Protein AF-A0A672T058-F1 (afdb_monomer)

InterPro domains:
  IPR059495 CRLF3, C-terminal domain [PF27985] (127-289)
  IPR060586 CRLF3, N-terminal coiled-coil domain [PF27984] (20-112)

Organism: Sinocyclocheilus grahami (NCBI:txid75366)

Solvent-accessible surface area (backbone atoms only — not comparable to full-atom values): 15666 Å² total; per-residue (Å²): 110,70,70,58,54,53,56,51,50,52,55,50,52,54,52,50,52,53,48,52,54,51,51,53,53,49,53,53,50,52,50,50,52,51,52,52,51,52,50,51,51,51,51,54,52,52,51,52,54,50,50,54,51,51,52,51,51,51,54,48,52,50,50,67,60,47,52,62,52,54,52,50,49,52,52,49,53,51,52,49,53,52,50,51,54,49,51,54,51,52,52,51,57,65,72,65,46,87,87,72,42,66,68,54,52,50,50,49,62,71,67,50,84,63,81,53,34,50,45,80,91,47,73,41,54,47,64,45,97,80,25,29,34,43,29,35,41,81,90,44,95,58,77,30,36,50,49,38,34,66,55,57,67,48,40,72,75,43,74,42,35,37,38,26,77,33,61,40,66,79,46,92,63,20,20,40,38,39,22,71,67,90,68,86,94,31,60,36,47,69,27,71,64,17,36,23,36,25,42,71,14,46,28,24,54,50,41,41,77,50,91,71,62,47,68,58,63,44,65,72,37,44,41,36,40,37,34,41,81,73,48,84,72,76,76,69,96,58,99,57,99,80,75,74,66,66,28,34,34,39,38,36,42,36,34,84,96,42,70,49,75,49,78,47,78,32,90,58,86,70,80,42,22,28,39,37,36,13,56,69,40,40,48,30,25,43,32,50,85

Foldseek 3Di:
DVVVVVVVVVVVVVVVVVVVVVVVVVVVVVVVVVVVVVVVVVVVVVVVVVVVVVVVVVVVVVCVVVVVVVVVVVVVVVVVVLVVVLVVLVVVLVVPDDPVHPVSVVVSLVSPPDQWAWAPPQPQWDADPSRQKIFGDDPDLDLRAKTKTNDQNAFAQDKKKKAWQWDDDFDPQWWWWWFADDDNPGSHQLAARIWTAGQCQWTHARNHTDPDGDHHHHHGKMKIKHKDFDDDDPPPPDPDPPPQDWGKIWIWIDIDPDIDIDIHTDSDDGRGIMTITGDRDGTIMMGID

Structure (mmCIF, N/CA/C/O backbone):
data_AF-A0A672T058-F1
#
_entry.id   AF-A0A672T058-F1
#
loop_
_atom_site.group_PDB
_atom_site.id
_atom_site.type_symbol
_atom_site.label_atom_id
_atom_site.label_alt_id
_atom_site.label_comp_id
_atom_site.label_asym_id
_atom_site.label_entity_id
_atom_site.label_seq_id
_atom_site.pdbx_PDB_ins_code
_atom_site.Cartn_x
_atom_site.Cartn_y
_atom_site.Cartn_z
_atom_site.occupancy
_atom_site.B_iso_or_equiv
_atom_site.auth_seq_id
_atom_site.auth_comp_id
_atom_site.auth_asym_id
_atom_site.auth_atom_id
_atom_site.pdbx_PDB_model_num
ATOM 1 N N . ILE A 1 1 ? 47.674 8.189 -100.745 1.00 70.00 1 ILE A N 1
ATOM 2 C CA . ILE A 1 1 ? 46.239 7.995 -100.406 1.00 70.00 1 ILE A CA 1
ATOM 3 C C . ILE A 1 1 ? 46.065 6.950 -99.297 1.00 70.00 1 ILE A C 1
ATOM 5 O O . ILE A 1 1 ? 45.571 7.308 -98.239 1.00 70.00 1 ILE A O 1
ATOM 9 N N . ILE A 1 2 ? 46.551 5.711 -99.455 1.00 76.19 2 ILE A N 1
ATOM 10 C CA . ILE A 1 2 ? 46.376 4.627 -98.459 1.00 76.19 2 ILE A CA 1
ATOM 11 C C . ILE A 1 2 ? 46.951 4.969 -97.068 1.00 76.19 2 ILE A C 1
ATOM 13 O O . ILE A 1 2 ? 46.230 4.900 -96.078 1.00 76.19 2 ILE A O 1
ATOM 17 N N . PHE A 1 3 ? 48.205 5.425 -96.983 1.00 76.19 3 PHE A N 1
ATOM 18 C CA . PHE A 1 3 ? 48.823 5.810 -95.702 1.00 76.19 3 PHE A CA 1
ATOM 19 C C . PHE A 1 3 ? 48.104 6.965 -94.988 1.00 76.19 3 PHE A C 1
ATOM 21 O O . PHE A 1 3 ? 48.033 6.989 -93.763 1.00 76.19 3 PHE A O 1
ATOM 28 N N . HIS A 1 4 ? 47.529 7.900 -95.748 1.00 81.44 4 HIS A N 1
ATOM 29 C CA . HIS A 1 4 ? 46.749 9.001 -95.186 1.00 81.44 4 HIS A CA 1
ATOM 30 C C . HIS A 1 4 ? 45.450 8.487 -94.550 1.00 81.44 4 HIS A C 1
ATOM 32 O O . HIS A 1 4 ? 45.131 8.854 -93.424 1.00 81.44 4 HIS A O 1
ATOM 38 N N . ASN A 1 5 ? 44.753 7.567 -95.222 1.00 80.19 5 ASN A N 1
ATOM 39 C CA . ASN A 1 5 ? 43.523 6.965 -94.704 1.00 80.19 5 ASN A CA 1
ATOM 40 C C . ASN A 1 5 ? 43.770 6.123 -93.441 1.00 80.19 5 ASN A C 1
ATOM 42 O O . ASN A 1 5 ? 42.988 6.198 -92.496 1.00 80.19 5 ASN A O 1
ATOM 46 N N . ILE A 1 6 ? 44.884 5.383 -93.381 1.00 82.69 6 ILE A N 1
ATOM 47 C CA . ILE A 1 6 ? 45.278 4.619 -92.184 1.00 82.69 6 ILE A CA 1
ATOM 48 C C . ILE A 1 6 ? 45.573 5.560 -91.005 1.00 82.69 6 ILE A C 1
ATOM 50 O O . ILE A 1 6 ? 45.098 5.328 -89.895 1.00 82.69 6 ILE A O 1
ATOM 54 N N . ALA A 1 7 ? 46.294 6.662 -91.235 1.00 82.25 7 ALA A N 1
ATOM 55 C CA . ALA A 1 7 ? 46.592 7.639 -90.187 1.00 82.25 7 ALA A CA 1
ATOM 56 C C . ALA A 1 7 ? 45.331 8.340 -89.642 1.00 82.25 7 ALA A C 1
ATOM 58 O O . ALA A 1 7 ? 45.262 8.654 -88.452 1.00 82.25 7 ALA A O 1
ATOM 59 N N . VAL A 1 8 ? 44.324 8.576 -90.490 1.00 84.56 8 VAL A N 1
ATOM 60 C CA . VAL A 1 8 ? 43.025 9.127 -90.069 1.00 84.56 8 VAL A CA 1
ATOM 61 C C . VAL A 1 8 ? 42.254 8.122 -89.210 1.00 84.56 8 VAL A C 1
ATOM 63 O O . VAL A 1 8 ? 41.752 8.497 -88.152 1.00 84.56 8 VAL A O 1
ATOM 66 N N . LEU A 1 9 ? 42.219 6.845 -89.605 1.00 83.31 9 LEU A N 1
ATOM 67 C CA . LEU A 1 9 ? 41.557 5.778 -88.845 1.00 83.31 9 LEU A CA 1
ATOM 68 C C . LEU A 1 9 ? 42.149 5.595 -87.442 1.00 83.31 9 LEU A C 1
ATOM 70 O O . LEU A 1 9 ? 41.389 5.518 -86.480 1.00 83.31 9 LEU A O 1
ATOM 74 N N . ILE A 1 10 ? 43.479 5.602 -87.307 1.00 84.19 10 ILE A N 1
ATOM 75 C CA . ILE A 1 10 ? 44.152 5.498 -86.000 1.00 84.19 10 ILE A CA 1
ATOM 76 C C . ILE A 1 10 ? 43.766 6.680 -85.099 1.00 84.19 10 ILE A C 1
ATOM 78 O O . ILE A 1 10 ? 43.331 6.481 -83.968 1.00 84.19 10 ILE A O 1
ATOM 82 N N . LYS A 1 11 ? 43.804 7.915 -85.621 1.00 83.44 11 LYS A N 1
ATOM 83 C CA . LYS A 1 11 ? 43.386 9.107 -84.860 1.00 83.44 11 LYS A CA 1
ATOM 84 C C . LYS A 1 11 ? 41.911 9.069 -84.450 1.00 83.44 11 LYS A C 1
ATOM 86 O O . LYS A 1 11 ? 41.561 9.582 -83.386 1.00 83.44 11 LYS A O 1
ATOM 91 N N . CYS A 1 12 ? 41.039 8.508 -85.286 1.00 81.94 12 CYS A N 1
ATOM 92 C CA . CYS A 1 12 ? 39.629 8.313 -84.954 1.00 81.94 12 CYS A CA 1
ATOM 93 C C . CYS A 1 12 ? 39.452 7.266 -83.848 1.00 81.94 12 CYS A C 1
ATOM 95 O O . CYS A 1 12 ? 38.715 7.520 -82.898 1.00 81.94 12 CYS A O 1
ATOM 97 N N . PHE A 1 13 ? 40.157 6.137 -83.933 1.00 83.06 13 PHE A N 1
ATOM 98 C CA . PHE A 1 13 ? 40.118 5.082 -82.922 1.00 83.06 13 PHE A CA 1
ATOM 99 C C . PHE A 1 13 ? 40.615 5.578 -81.555 1.00 83.06 13 PHE A C 1
ATOM 101 O O . PHE A 1 13 ? 39.932 5.392 -80.548 1.00 83.06 13 PHE A O 1
ATOM 108 N N . ASP A 1 14 ? 41.727 6.316 -81.524 1.00 83.25 14 ASP A N 1
ATOM 109 C CA . ASP A 1 14 ? 42.269 6.902 -80.292 1.00 83.25 14 ASP A CA 1
ATOM 110 C C . ASP A 1 14 ? 41.307 7.916 -79.661 1.00 83.25 14 ASP A C 1
ATOM 112 O O . ASP A 1 14 ? 41.107 7.921 -78.444 1.00 83.25 14 ASP A O 1
ATOM 116 N N . LYS A 1 15 ? 40.651 8.752 -80.478 1.00 84.88 15 LYS A N 1
ATOM 117 C CA . LYS A 1 15 ? 39.625 9.688 -79.993 1.00 84.88 15 LYS A CA 1
ATOM 118 C C . LYS A 1 15 ? 38.421 8.965 -79.395 1.00 84.88 15 LYS A C 1
ATOM 120 O O . LYS A 1 15 ? 37.924 9.400 -78.358 1.00 84.88 15 LYS A O 1
ATOM 125 N N . ILE A 1 16 ? 37.960 7.885 -80.025 1.00 84.12 16 ILE A N 1
ATOM 126 C CA . ILE A 1 16 ? 36.819 7.096 -79.544 1.00 84.12 16 ILE A CA 1
ATOM 127 C C . ILE A 1 16 ? 37.165 6.416 -78.213 1.00 84.12 16 ILE A C 1
ATOM 129 O O . ILE A 1 16 ? 36.404 6.542 -77.254 1.00 84.12 16 ILE A O 1
ATOM 133 N N . ASN A 1 17 ? 38.336 5.784 -78.106 1.00 83.31 17 ASN A N 1
ATOM 134 C CA . ASN A 1 17 ? 38.775 5.146 -76.861 1.00 83.31 17 ASN A CA 1
ATOM 135 C C . ASN A 1 17 ? 38.974 6.159 -75.729 1.00 83.31 17 ASN A C 1
ATOM 137 O O . ASN A 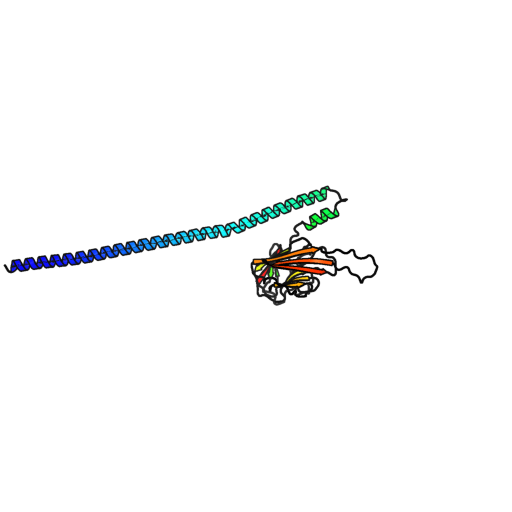1 17 ? 38.529 5.928 -74.605 1.00 83.31 17 ASN A O 1
ATOM 141 N N . ALA A 1 18 ? 39.583 7.312 -76.017 1.00 84.44 18 ALA A N 1
ATOM 142 C CA . ALA A 1 18 ? 39.744 8.373 -75.028 1.00 84.44 18 ALA A CA 1
ATOM 143 C C . ALA A 1 18 ? 38.390 8.923 -74.547 1.00 84.44 18 ALA A C 1
ATOM 145 O O . ALA A 1 18 ? 38.232 9.197 -73.357 1.00 84.44 18 ALA A O 1
ATOM 146 N N . ALA A 1 19 ? 37.409 9.068 -75.444 1.00 84.38 19 ALA A N 1
ATOM 147 C CA . ALA A 1 19 ? 36.057 9.488 -75.085 1.00 84.38 19 ALA A CA 1
ATOM 148 C C . ALA A 1 19 ? 35.345 8.441 -74.212 1.00 84.38 19 ALA A C 1
ATOM 150 O O . ALA A 1 19 ? 34.753 8.806 -73.197 1.00 84.38 19 ALA A O 1
ATOM 151 N N . LEU A 1 20 ? 35.468 7.152 -74.547 1.00 85.50 20 LEU A N 1
ATOM 152 C CA . LEU A 1 20 ? 34.879 6.051 -73.780 1.00 85.50 20 LEU A CA 1
ATOM 153 C C . LEU A 1 20 ? 35.445 5.978 -72.355 1.00 85.50 20 LEU A C 1
ATOM 155 O O . LEU A 1 20 ? 34.688 5.936 -71.384 1.00 85.50 20 LEU A O 1
ATOM 159 N N . VAL A 1 21 ? 36.774 6.028 -72.215 1.00 88.44 21 VAL A N 1
ATOM 160 C CA . VAL A 1 21 ? 37.446 5.993 -70.905 1.00 88.44 21 VAL A CA 1
ATOM 161 C C . VAL A 1 21 ? 37.078 7.217 -70.065 1.00 88.44 21 VAL A C 1
ATOM 163 O O . VAL A 1 21 ? 36.795 7.088 -68.875 1.00 88.44 21 VAL A O 1
ATOM 166 N N . ARG A 1 22 ? 37.027 8.413 -70.670 1.00 90.31 22 ARG A N 1
ATOM 167 C CA . ARG A 1 22 ? 36.607 9.638 -69.968 1.00 90.31 22 ARG A CA 1
ATOM 168 C C . ARG A 1 22 ? 35.148 9.572 -69.517 1.00 90.31 22 ARG A C 1
ATOM 170 O O . ARG A 1 22 ? 34.866 9.987 -68.395 1.00 90.31 22 ARG A O 1
ATOM 177 N N . GLY A 1 23 ? 34.258 9.032 -70.351 1.00 89.31 23 GLY A N 1
ATOM 178 C CA . GLY A 1 23 ? 32.846 8.831 -70.018 1.00 89.31 23 GLY A CA 1
ATOM 179 C C . GLY A 1 23 ? 32.669 7.895 -68.823 1.00 89.31 23 GLY A C 1
ATOM 180 O O . GLY A 1 23 ? 32.047 8.277 -67.834 1.00 89.31 23 GLY A O 1
ATOM 181 N N . SER A 1 24 ? 33.311 6.722 -68.862 1.00 91.12 24 SER A N 1
ATOM 182 C CA . SER A 1 24 ? 33.283 5.758 -67.753 1.00 91.12 24 SER A CA 1
ATOM 183 C C . SER A 1 24 ? 33.867 6.345 -66.460 1.00 91.12 24 SE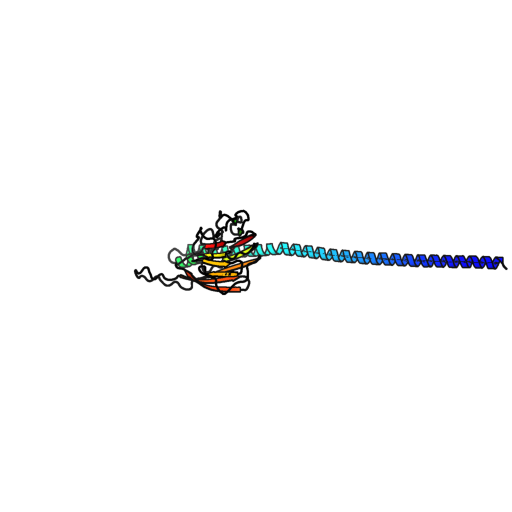R A C 1
ATOM 185 O O . SER A 1 24 ? 33.254 6.239 -65.400 1.00 91.12 24 SER A O 1
ATOM 187 N N . ALA A 1 25 ? 35.000 7.051 -66.533 1.00 91.25 25 ALA A N 1
ATOM 188 C CA . ALA A 1 25 ? 35.605 7.684 -65.361 1.00 91.25 25 ALA A CA 1
ATOM 189 C C . ALA A 1 25 ? 34.737 8.805 -64.757 1.00 91.25 25 ALA A C 1
ATOM 191 O O . ALA A 1 25 ? 34.738 8.985 -63.537 1.00 91.25 25 ALA A O 1
ATOM 192 N N . SER A 1 26 ? 34.008 9.564 -65.587 1.00 94.50 26 SER A N 1
ATOM 193 C CA . SER A 1 26 ? 33.045 10.569 -65.110 1.00 94.50 26 SER A CA 1
ATOM 194 C C . SER A 1 26 ? 31.903 9.909 -64.350 1.00 94.50 26 SER A C 1
ATOM 196 O O . SER A 1 26 ? 31.623 10.291 -63.217 1.00 94.50 26 SER A O 1
ATOM 198 N N . GLN A 1 27 ? 31.327 8.854 -64.929 1.00 93.19 27 GLN A N 1
ATOM 199 C CA . GLN A 1 27 ? 30.224 8.116 -64.324 1.00 93.19 27 GLN A CA 1
ATOM 200 C C . GLN A 1 27 ? 30.620 7.501 -62.974 1.00 93.19 27 GLN A C 1
ATOM 202 O O . GLN A 1 27 ? 29.877 7.615 -62.000 1.00 93.19 27 GLN A O 1
ATOM 207 N N . THR A 1 28 ? 31.821 6.921 -62.877 1.00 93.06 28 THR A N 1
ATOM 208 C CA . THR A 1 28 ? 32.344 6.385 -61.612 1.00 93.06 28 THR A CA 1
ATOM 209 C C . THR A 1 28 ? 32.569 7.482 -60.567 1.00 93.06 28 THR A C 1
ATOM 211 O O . THR A 1 28 ? 32.243 7.278 -59.399 1.00 93.06 28 THR A O 1
ATOM 214 N N . ARG A 1 29 ? 33.083 8.662 -60.953 1.00 96.50 29 ARG A N 1
ATOM 215 C CA . ARG A 1 29 ? 33.242 9.798 -60.023 1.00 96.50 29 ARG A CA 1
ATOM 216 C C . ARG A 1 29 ? 31.905 10.294 -59.488 1.00 96.50 29 ARG A C 1
ATOM 218 O O . ARG A 1 29 ? 31.789 10.502 -58.285 1.00 96.50 29 ARG A O 1
ATOM 225 N N . GLU A 1 30 ? 30.914 10.452 -60.358 1.00 96.25 30 GLU A N 1
ATOM 226 C CA . GLU A 1 30 ? 29.570 10.876 -59.959 1.00 96.25 30 GLU A CA 1
ATOM 227 C C . GLU A 1 30 ? 28.911 9.857 -59.024 1.00 96.25 30 GLU A C 1
ATOM 229 O O . GLU A 1 30 ? 28.310 10.241 -58.022 1.00 96.25 30 GLU A O 1
ATOM 234 N N . ALA A 1 31 ? 29.056 8.559 -59.309 1.00 94.44 31 ALA A N 1
ATOM 235 C CA . ALA A 1 31 ? 28.539 7.500 -58.446 1.00 94.44 31 ALA A CA 1
ATOM 236 C C . ALA A 1 31 ? 29.198 7.518 -57.057 1.00 94.44 31 ALA A C 1
ATOM 238 O O . ALA A 1 31 ? 28.496 7.470 -56.048 1.00 94.44 31 ALA A O 1
ATOM 239 N N . LEU A 1 32 ? 30.528 7.656 -56.990 1.00 96.50 32 LEU A N 1
ATOM 240 C CA . LEU A 1 32 ? 31.252 7.764 -55.721 1.00 96.50 32 LEU A CA 1
ATOM 241 C C . LEU A 1 32 ? 30.823 9.001 -54.927 1.00 96.50 32 LEU A C 1
ATOM 243 O O . LEU A 1 32 ? 30.513 8.885 -53.745 1.00 96.50 32 LEU A O 1
ATOM 247 N N . GLN A 1 33 ? 30.759 10.172 -55.566 1.00 97.12 33 GLN A N 1
ATOM 248 C CA . GLN A 1 33 ? 30.321 11.402 -54.901 1.00 97.12 33 GLN A CA 1
ATOM 249 C C . GLN A 1 33 ? 28.904 11.267 -54.345 1.00 97.12 33 GLN A C 1
ATOM 251 O O . GLN A 1 33 ? 28.669 11.625 -53.194 1.00 97.12 33 GLN A O 1
ATOM 256 N N . ARG A 1 34 ? 27.978 10.692 -55.123 1.00 96.94 34 ARG A N 1
ATOM 257 C CA . ARG A 1 34 ? 26.605 10.449 -54.673 1.00 96.94 34 ARG A CA 1
ATOM 258 C C . ARG A 1 34 ? 26.565 9.525 -53.456 1.00 96.94 34 ARG A C 1
ATOM 260 O O . ARG A 1 34 ? 25.947 9.882 -52.460 1.00 96.94 34 ARG A O 1
ATOM 267 N N . HIS A 1 35 ? 27.271 8.396 -53.494 1.00 97.56 35 HIS A N 1
ATOM 268 C CA . HIS A 1 35 ? 27.278 7.445 -52.380 1.00 97.56 35 HIS A CA 1
ATOM 269 C C . HIS A 1 35 ? 27.878 8.023 -51.098 1.00 97.56 35 HIS A C 1
ATOM 271 O O . HIS A 1 35 ? 27.327 7.820 -50.018 1.00 97.56 35 HIS A O 1
ATOM 277 N N . PHE A 1 36 ? 28.978 8.773 -51.193 1.00 97.44 36 PHE A N 1
ATOM 278 C CA . PHE A 1 36 ? 29.553 9.425 -50.016 1.00 97.44 36 PHE A CA 1
ATOM 279 C C . PHE A 1 36 ? 28.643 10.533 -49.470 1.00 97.44 36 PHE A C 1
ATOM 281 O O . PHE A 1 36 ? 28.537 10.671 -48.254 1.00 97.44 36 PHE A O 1
ATOM 288 N N . GLN A 1 37 ? 27.933 11.264 -50.335 1.00 97.50 37 GLN A N 1
ATOM 289 C CA . GLN A 1 37 ? 26.955 12.268 -49.911 1.00 97.50 37 GLN A CA 1
ATOM 290 C C . GLN A 1 37 ? 25.749 11.634 -49.198 1.00 97.50 37 GLN A C 1
ATOM 292 O O . GLN A 1 37 ? 25.293 12.138 -48.169 1.00 97.50 37 GLN A O 1
ATOM 297 N N . GLU A 1 38 ? 25.244 10.514 -49.718 1.00 97.06 38 GLU A N 1
ATOM 298 C CA . GLU A 1 38 ? 24.171 9.728 -49.099 1.00 97.06 38 GLU A CA 1
ATOM 299 C C . GLU A 1 38 ? 24.609 9.188 -47.734 1.00 97.06 38 GLU A C 1
ATOM 301 O O . GLU A 1 38 ? 23.889 9.347 -46.747 1.00 97.06 38 GLU A O 1
ATOM 306 N N . LEU A 1 39 ? 25.819 8.624 -47.653 1.00 97.00 39 LEU A N 1
ATOM 307 C CA . LEU A 1 39 ? 26.386 8.117 -46.406 1.00 97.00 39 LEU A CA 1
ATOM 308 C C . LEU A 1 39 ? 26.559 9.234 -45.372 1.00 97.00 39 LEU A C 1
ATOM 310 O O . LEU A 1 39 ? 26.159 9.065 -44.222 1.00 97.00 39 LEU A O 1
ATOM 314 N N . GLN A 1 40 ? 27.109 10.381 -45.776 1.00 97.75 40 GLN A N 1
ATOM 315 C CA . GLN A 1 40 ? 27.267 11.541 -44.900 1.00 97.75 40 GLN A CA 1
ATOM 316 C C . GLN A 1 40 ? 25.912 11.996 -44.350 1.00 97.75 40 GLN A C 1
ATOM 318 O O . GLN A 1 40 ? 25.770 12.194 -43.146 1.00 97.75 40 GLN A O 1
ATOM 323 N N . THR A 1 41 ? 24.900 12.087 -45.213 1.00 97.25 41 THR A N 1
ATOM 324 C CA . THR A 1 41 ? 23.542 12.481 -44.818 1.00 97.25 41 THR A CA 1
ATOM 325 C C . THR A 1 41 ? 22.931 11.475 -43.839 1.00 97.25 41 THR A C 1
ATOM 327 O O . THR A 1 41 ? 22.354 11.867 -42.823 1.00 97.25 41 THR A O 1
ATOM 330 N N . ALA A 1 42 ? 23.088 10.175 -44.103 1.00 97.25 42 ALA A N 1
ATOM 331 C CA . ALA A 1 42 ? 22.573 9.116 -43.243 1.00 97.25 42 ALA A CA 1
ATOM 332 C C . ALA A 1 42 ? 23.240 9.117 -41.859 1.00 97.25 42 ALA A C 1
ATOM 334 O O . ALA A 1 42 ? 22.544 9.052 -40.847 1.00 97.25 42 ALA A O 1
ATOM 335 N N . VAL A 1 43 ? 24.570 9.237 -41.806 1.00 97.62 43 VAL A N 1
ATOM 336 C CA . VAL A 1 43 ? 25.326 9.281 -40.546 1.00 97.62 43 VAL A CA 1
ATOM 337 C C . VAL A 1 43 ? 24.968 10.526 -39.740 1.00 97.62 43 VAL A C 1
ATOM 339 O O . VAL A 1 43 ? 24.690 10.408 -38.549 1.00 97.62 43 VAL A O 1
ATOM 342 N N . SER A 1 44 ? 24.904 11.703 -40.372 1.00 97.31 44 SER A N 1
ATOM 343 C CA . SER A 1 44 ? 24.488 12.932 -39.688 1.00 97.31 44 SER A CA 1
ATOM 344 C C . SER A 1 44 ? 23.090 12.802 -39.088 1.00 97.31 44 SER A C 1
ATOM 346 O O . SER A 1 44 ? 22.908 13.132 -37.919 1.00 97.31 44 SER A O 1
ATOM 348 N N . ARG A 1 45 ? 22.126 12.247 -39.836 1.00 97.44 45 ARG A N 1
ATOM 349 C CA . ARG A 1 45 ? 20.767 12.018 -39.327 1.00 97.44 45 ARG A CA 1
ATOM 350 C C . ARG A 1 45 ? 20.760 11.088 -38.110 1.00 97.44 45 ARG A C 1
ATOM 352 O O . ARG A 1 45 ? 20.165 11.434 -37.095 1.00 97.44 45 ARG A O 1
ATOM 359 N N . LEU A 1 46 ? 21.443 9.944 -38.192 1.00 98.00 46 LEU A N 1
ATOM 360 C CA . LEU A 1 46 ? 21.493 8.967 -37.097 1.00 98.00 46 LEU A CA 1
ATOM 361 C C . LEU A 1 46 ? 22.163 9.534 -35.837 1.00 98.00 46 LEU A C 1
ATOM 363 O O . LEU A 1 46 ? 21.712 9.263 -34.726 1.00 98.00 46 LEU A O 1
ATOM 367 N N . LEU A 1 47 ? 23.215 10.343 -35.995 1.00 97.94 47 LEU A N 1
ATOM 368 C CA . LEU A 1 47 ? 23.865 11.020 -34.871 1.00 97.94 47 LEU A CA 1
ATOM 369 C C . LEU A 1 47 ? 22.932 12.038 -34.207 1.00 97.94 47 LEU A C 1
ATOM 371 O O . LEU A 1 47 ? 22.862 12.079 -32.980 1.00 97.94 47 LEU A O 1
ATOM 375 N N . THR A 1 48 ? 22.185 12.819 -34.992 1.00 97.69 48 THR A N 1
ATOM 376 C CA . THR A 1 48 ? 21.189 13.760 -34.458 1.00 97.69 48 THR A CA 1
ATOM 377 C C . THR A 1 48 ? 20.057 13.036 -33.728 1.00 97.69 48 THR A C 1
ATOM 379 O O . THR A 1 48 ? 19.696 13.428 -32.622 1.00 97.69 48 THR A O 1
ATOM 382 N N . GLU A 1 49 ? 19.528 11.949 -34.294 1.00 97.94 49 GLU A N 1
ATOM 383 C CA . GLU A 1 49 ? 18.490 11.132 -33.648 1.00 97.94 49 GLU A CA 1
ATOM 384 C C . GLU A 1 49 ? 18.979 10.538 -32.322 1.00 97.94 49 GLU A C 1
ATOM 386 O O . GLU A 1 49 ? 18.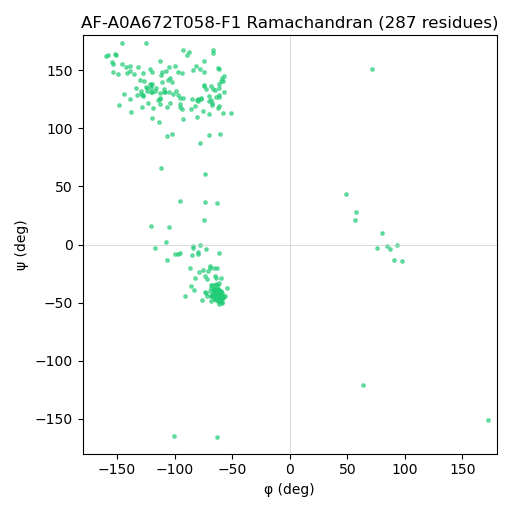274 10.599 -31.308 1.00 97.94 49 GLU A O 1
ATOM 391 N N . ARG A 1 50 ? 20.215 10.019 -32.293 1.00 97.69 50 ARG A N 1
ATOM 392 C CA . ARG A 1 50 ? 20.802 9.473 -31.066 1.00 97.69 50 ARG A CA 1
ATOM 393 C C . ARG A 1 50 ? 21.037 10.552 -30.013 1.00 97.69 50 ARG A C 1
ATOM 395 O O . ARG A 1 50 ? 20.756 10.299 -28.846 1.00 97.69 50 ARG A O 1
ATOM 402 N N . LEU A 1 51 ? 21.517 11.731 -30.411 1.00 97.81 51 LEU A N 1
ATOM 403 C CA . LEU A 1 51 ? 21.702 12.865 -29.505 1.00 97.81 51 LEU A CA 1
ATOM 404 C C . LEU A 1 51 ? 20.377 13.266 -28.851 1.00 97.81 51 LEU A C 1
ATOM 406 O O . LEU A 1 51 ? 20.313 13.360 -27.631 1.00 97.81 51 LEU A O 1
ATOM 410 N N . ASN A 1 52 ? 19.317 13.431 -29.643 1.00 97.69 52 ASN A N 1
ATOM 411 C CA . ASN A 1 52 ? 18.000 13.801 -29.122 1.00 97.69 52 ASN A CA 1
ATOM 412 C C . ASN A 1 52 ? 17.448 12.745 -28.155 1.00 97.69 52 ASN A C 1
ATOM 414 O O . ASN A 1 52 ? 16.884 13.091 -27.124 1.00 97.69 52 ASN A O 1
ATOM 418 N N . THR A 1 53 ? 17.655 11.461 -28.459 1.00 97.25 53 THR A N 1
ATOM 419 C CA . THR A 1 53 ? 17.246 10.362 -27.568 1.00 97.25 53 THR A CA 1
ATOM 420 C C . THR A 1 53 ? 17.983 10.427 -26.230 1.00 97.25 53 THR A C 1
ATOM 422 O O . THR A 1 53 ? 17.361 10.304 -25.183 1.00 97.25 53 THR A O 1
ATOM 425 N N . LEU A 1 54 ? 19.301 10.649 -26.255 1.00 97.44 54 LEU A N 1
ATOM 426 C CA . LEU A 1 54 ? 20.111 10.741 -25.039 1.00 97.44 54 LEU A CA 1
ATOM 427 C C . LEU A 1 54 ? 19.760 11.971 -24.198 1.00 97.44 54 LEU A C 1
ATOM 429 O O . LEU A 1 54 ? 19.739 11.873 -22.978 1.00 97.44 54 LEU A O 1
ATOM 433 N N . LEU A 1 55 ? 19.466 13.107 -24.833 1.00 97.62 55 LEU A N 1
ATOM 434 C CA . LEU A 1 55 ? 18.992 14.296 -24.123 1.00 97.62 55 LEU A CA 1
ATOM 435 C C . LEU A 1 55 ? 17.664 14.012 -23.410 1.00 97.62 55 LEU A C 1
ATOM 437 O O . LEU A 1 55 ? 17.555 14.271 -22.219 1.00 97.62 55 LEU A O 1
ATOM 441 N N . GLN A 1 56 ? 16.713 13.367 -24.091 1.00 97.00 56 GLN A N 1
ATOM 442 C CA . GLN A 1 56 ? 15.444 12.973 -23.476 1.00 97.00 56 GLN A CA 1
ATOM 443 C C . GLN A 1 56 ? 15.631 11.975 -22.320 1.00 97.00 56 GLN A C 1
ATOM 445 O O . GLN A 1 56 ? 14.920 12.048 -21.321 1.00 97.00 56 GLN A O 1
ATOM 450 N N . GLU A 1 57 ? 16.568 11.030 -22.439 1.00 95.62 57 GLU A N 1
ATOM 451 C CA . GLU A 1 57 ? 16.905 10.109 -21.345 1.00 95.62 57 GLU A CA 1
ATOM 452 C C . GLU A 1 57 ? 17.467 10.859 -20.128 1.00 95.62 57 GLU A C 1
ATOM 454 O O . GLU A 1 57 ? 17.088 10.542 -19.002 1.00 95.62 57 GLU A O 1
ATOM 459 N N . VAL A 1 58 ? 18.322 11.867 -20.338 1.00 96.00 58 VAL A N 1
ATOM 460 C CA . VAL A 1 58 ? 18.843 12.719 -19.256 1.00 96.00 58 VAL A CA 1
ATOM 461 C C . VAL A 1 58 ? 17.710 13.487 -18.574 1.00 96.00 58 VAL A C 1
ATOM 463 O O . VAL A 1 58 ? 17.621 13.439 -17.349 1.00 96.00 58 VAL A O 1
ATOM 466 N N . ASP A 1 59 ? 16.816 14.109 -19.346 1.00 94.50 59 ASP A N 1
ATOM 467 C CA . ASP A 1 59 ? 15.666 14.847 -18.806 1.00 94.50 59 ASP A CA 1
ATOM 468 C C . ASP A 1 59 ? 14.749 13.935 -17.972 1.00 94.50 59 ASP A C 1
ATOM 470 O O . ASP A 1 59 ? 14.289 14.309 -16.892 1.00 94.50 59 ASP A O 1
ATOM 474 N N . ASN A 1 60 ? 14.514 12.704 -18.438 1.00 92.38 60 ASN A N 1
ATOM 475 C CA . ASN A 1 60 ? 13.710 11.725 -17.706 1.00 92.38 60 ASN A CA 1
ATOM 476 C C . ASN A 1 60 ? 14.381 11.310 -16.388 1.00 92.38 60 ASN A C 1
ATOM 478 O O . ASN A 1 60 ? 13.708 11.221 -15.366 1.00 92.38 60 ASN A O 1
ATOM 482 N N . ILE A 1 61 ? 15.701 11.088 -16.386 1.00 90.12 61 ILE A N 1
ATOM 483 C CA . ILE A 1 61 ? 16.449 10.751 -15.164 1.00 90.12 61 ILE A CA 1
ATOM 484 C C . ILE A 1 61 ? 16.394 11.905 -14.161 1.00 90.12 61 ILE A C 1
ATOM 486 O O . ILE A 1 61 ? 16.238 11.662 -12.962 1.00 90.12 61 ILE A O 1
ATOM 490 N N . GLU A 1 62 ? 16.528 13.148 -14.625 1.00 85.25 62 GLU A N 1
ATOM 491 C CA . GLU A 1 62 ? 16.412 14.328 -13.770 1.00 85.25 62 GLU A CA 1
ATOM 492 C C . GLU A 1 62 ? 15.017 14.403 -13.138 1.00 85.25 62 GLU A C 1
ATOM 494 O O . GLU A 1 62 ? 14.905 14.515 -11.916 1.00 85.25 62 GLU A O 1
ATOM 499 N N . LEU A 1 63 ? 13.961 14.236 -13.939 1.00 83.56 63 LEU A N 1
ATOM 500 C CA . LEU A 1 63 ? 12.580 14.237 -13.456 1.00 83.56 63 LEU A CA 1
ATOM 501 C C . LEU A 1 63 ? 12.326 13.125 -12.424 1.00 83.56 63 LEU A C 1
ATOM 503 O O . LEU A 1 63 ? 11.801 13.396 -11.340 1.00 83.56 63 LEU A O 1
ATOM 507 N N . ASP A 1 64 ? 12.751 11.897 -12.730 1.00 81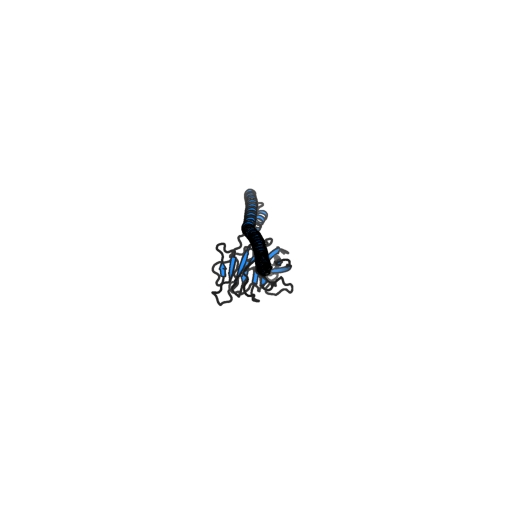.44 64 ASP A N 1
ATOM 508 C CA . ASP A 1 64 ? 12.601 10.728 -11.858 1.00 81.44 64 ASP A CA 1
ATOM 509 C C . ASP A 1 64 ? 13.399 10.867 -10.552 1.00 81.44 64 ASP A C 1
ATOM 511 O O . ASP A 1 64 ? 13.023 10.299 -9.526 1.00 81.44 64 ASP A O 1
ATOM 515 N N . SER A 1 65 ? 14.494 11.632 -10.567 1.00 78.88 65 SER A N 1
ATOM 516 C CA . SER A 1 65 ? 15.338 11.857 -9.388 1.00 78.88 65 SER A CA 1
ATOM 517 C C . SER A 1 65 ? 14.836 13.006 -8.513 1.00 78.88 65 SER A C 1
ATOM 519 O O . SER A 1 65 ? 14.945 12.939 -7.288 1.00 78.88 65 SER A O 1
ATOM 521 N N . VAL A 1 66 ? 14.286 14.062 -9.118 1.00 79.75 66 VAL A N 1
ATOM 522 C CA . VAL A 1 66 ? 13.828 15.266 -8.408 1.00 79.75 66 VAL A CA 1
ATOM 523 C C . VAL A 1 66 ? 12.421 15.084 -7.837 1.00 79.75 66 VAL A C 1
ATOM 525 O O . VAL A 1 66 ? 12.174 15.502 -6.705 1.00 79.75 66 VAL A O 1
ATOM 528 N N . SER A 1 67 ? 11.507 14.422 -8.556 1.00 77.44 67 SER A N 1
ATOM 529 C CA . SER A 1 67 ? 10.114 14.265 -8.108 1.00 77.44 67 SER A CA 1
ATOM 530 C C . SER A 1 67 ? 9.981 13.602 -6.724 1.00 77.44 67 SER A C 1
ATOM 532 O O . SER A 1 67 ? 9.239 14.130 -5.895 1.00 77.44 67 SER A O 1
ATOM 534 N N . PRO A 1 68 ? 10.711 12.515 -6.392 1.00 79.19 68 PRO A N 1
ATOM 535 C CA . PRO A 1 68 ? 10.646 11.921 -5.056 1.00 79.19 68 PRO A CA 1
ATOM 536 C C . PRO A 1 68 ? 11.157 12.849 -3.948 1.00 79.19 68 PRO A C 1
ATOM 538 O O . PRO A 1 68 ? 10.713 12.738 -2.805 1.00 79.19 68 PRO A O 1
ATOM 541 N N . LEU A 1 69 ? 12.097 13.748 -4.262 1.00 83.19 69 LEU A N 1
ATOM 542 C CA . LEU A 1 69 ? 12.629 14.718 -3.304 1.00 83.19 69 LEU A CA 1
ATOM 543 C C . LEU A 1 69 ? 11.618 15.830 -3.019 1.00 83.19 69 LEU A C 1
ATOM 545 O O . LEU A 1 69 ? 11.441 16.179 -1.854 1.00 83.19 69 LEU A O 1
ATOM 549 N N . ASP A 1 70 ? 10.921 16.323 -4.044 1.00 82.69 70 ASP A N 1
ATOM 550 C CA . ASP A 1 70 ? 9.833 17.300 -3.888 1.00 82.69 70 ASP A CA 1
ATOM 551 C C . ASP A 1 70 ? 8.682 16.719 -3.046 1.00 82.69 70 ASP A C 1
ATOM 553 O O . ASP A 1 70 ? 8.187 17.354 -2.113 1.00 82.69 70 ASP A O 1
ATOM 557 N N . ASP A 1 71 ? 8.324 15.454 -3.282 1.00 80.75 71 ASP A N 1
ATOM 558 C CA . ASP A 1 71 ? 7.333 14.746 -2.464 1.00 80.75 71 ASP A CA 1
ATOM 559 C C . ASP A 1 71 ? 7.795 14.582 -1.007 1.00 80.75 71 ASP A C 1
ATOM 561 O O . ASP A 1 71 ? 7.016 14.786 -0.071 1.00 80.75 71 ASP A O 1
ATOM 565 N N . CYS A 1 72 ? 9.074 14.256 -0.786 1.00 84.19 72 CYS A N 1
ATOM 566 C CA . CYS A 1 72 ? 9.641 14.183 0.561 1.00 84.19 72 CYS A CA 1
ATOM 567 C C . CYS A 1 72 ? 9.632 15.547 1.257 1.00 84.19 72 CYS A C 1
ATOM 569 O O . CYS A 1 72 ? 9.304 15.617 2.442 1.00 84.19 72 CYS A O 1
ATOM 571 N N . GLN A 1 73 ? 9.962 16.620 0.537 1.00 88.50 73 GLN A N 1
ATOM 572 C CA . GLN A 1 73 ? 9.921 17.977 1.066 1.00 88.50 73 GLN A CA 1
ATOM 573 C C . GLN A 1 73 ? 8.501 18.342 1.510 1.00 88.50 73 GLN A C 1
ATOM 575 O O . GLN A 1 73 ? 8.321 18.745 2.658 1.00 88.50 73 GLN A O 1
ATOM 580 N N . LYS A 1 74 ? 7.486 18.099 0.672 1.00 84.31 74 LYS A N 1
ATOM 581 C CA . LYS A 1 74 ? 6.075 18.342 1.027 1.00 84.31 74 LYS A CA 1
ATOM 582 C C . LYS A 1 74 ? 5.637 17.553 2.257 1.00 84.31 74 LYS A C 1
ATOM 584 O O . LYS A 1 74 ? 4.945 18.091 3.118 1.00 84.31 74 LYS A O 1
ATOM 589 N N . LEU A 1 75 ? 6.047 16.287 2.371 1.00 78.88 75 LEU A N 1
ATOM 590 C CA . LEU A 1 75 ? 5.739 15.461 3.544 1.00 78.88 75 LEU A CA 1
ATOM 591 C C . LEU A 1 75 ? 6.383 16.008 4.824 1.00 78.88 75 LEU A C 1
ATOM 593 O O . LEU A 1 75 ? 5.757 15.969 5.885 1.00 78.88 75 LEU A O 1
ATOM 597 N N . ILE A 1 76 ? 7.613 16.519 4.735 1.00 85.06 76 ILE A N 1
ATOM 598 C CA . ILE A 1 76 ? 8.302 17.147 5.867 1.00 85.06 76 ILE A CA 1
ATOM 599 C C . ILE A 1 76 ? 7.608 18.456 6.241 1.00 85.06 76 ILE A C 1
ATOM 601 O O . ILE A 1 76 ? 7.295 18.646 7.411 1.00 85.06 76 ILE A O 1
ATOM 605 N N . GLU A 1 77 ? 7.330 19.330 5.275 1.00 86.81 77 GLU A N 1
ATOM 606 C CA . GLU A 1 77 ? 6.651 20.610 5.505 1.00 86.81 77 GLU A CA 1
ATOM 607 C C . GLU A 1 77 ? 5.274 20.408 6.142 1.00 86.81 77 GLU A C 1
ATOM 609 O O . GLU A 1 77 ? 4.956 21.041 7.151 1.00 86.81 77 GLU A O 1
ATOM 614 N N . HIS A 1 78 ? 4.490 19.458 5.624 1.00 82.44 78 HIS A N 1
ATOM 615 C CA . HIS A 1 78 ? 3.212 19.081 6.215 1.00 82.44 78 HIS A CA 1
ATOM 616 C C . HIS A 1 78 ? 3.394 18.540 7.638 1.00 82.44 78 HIS A C 1
ATOM 618 O O . HIS A 1 78 ? 2.719 18.993 8.556 1.00 82.44 78 HIS A O 1
ATOM 624 N N . GLY A 1 79 ? 4.329 17.608 7.849 1.00 77.69 79 GLY A N 1
ATOM 625 C CA . GLY A 1 79 ? 4.601 17.037 9.169 1.00 77.69 79 GLY A CA 1
ATOM 626 C C . GLY A 1 79 ? 5.037 18.080 10.202 1.00 77.69 79 GLY A C 1
ATOM 627 O O . GLY A 1 79 ? 4.584 18.032 11.345 1.00 77.69 79 GLY A O 1
ATOM 628 N N . VAL A 1 80 ? 5.866 19.048 9.800 1.00 84.56 80 VAL A N 1
ATOM 629 C CA . VAL A 1 80 ? 6.281 20.182 10.639 1.00 84.56 80 VAL A CA 1
ATOM 630 C C . VAL A 1 80 ? 5.086 21.072 10.960 1.00 84.56 80 VAL A C 1
ATOM 632 O O . VAL A 1 80 ? 4.895 21.418 12.122 1.00 84.56 80 VAL A O 1
ATOM 635 N N . SER A 1 81 ? 4.245 21.387 9.972 1.00 80.44 81 SER A N 1
ATOM 636 C CA . SER A 1 81 ? 3.030 22.177 10.192 1.00 80.44 81 SER A CA 1
ATOM 637 C C . SER A 1 81 ? 2.062 21.485 11.154 1.00 80.44 81 SER A C 1
ATOM 639 O O . SER A 1 81 ? 1.514 22.131 12.043 1.00 80.44 81 SER A O 1
ATOM 641 N N . THR A 1 82 ? 1.857 20.173 11.007 1.00 79.31 82 THR A N 1
ATOM 642 C CA . THR A 1 82 ? 1.012 19.395 11.922 1.00 79.31 82 THR A CA 1
ATOM 643 C C . THR A 1 82 ? 1.604 19.374 13.332 1.00 79.31 82 THR A C 1
ATOM 645 O O . THR A 1 82 ? 0.876 19.534 14.309 1.00 79.31 82 THR A O 1
ATOM 648 N N . ALA A 1 83 ? 2.924 19.205 13.462 1.00 78.75 83 ALA A N 1
ATOM 649 C CA . ALA A 1 83 ? 3.594 19.232 14.759 1.00 78.75 83 ALA A CA 1
ATOM 650 C C . ALA A 1 83 ? 3.470 20.603 15.446 1.00 78.75 83 ALA A C 1
ATOM 652 O O . ALA A 1 83 ? 3.225 20.649 16.649 1.00 78.75 83 ALA A O 1
ATOM 653 N N . ASP A 1 84 ? 3.593 21.701 14.695 1.00 82.38 84 ASP A N 1
ATOM 654 C CA . ASP A 1 84 ? 3.422 23.065 15.209 1.00 82.38 84 ASP A CA 1
ATOM 655 C C . ASP A 1 84 ? 1.993 23.312 15.715 1.00 82.38 84 ASP A C 1
ATOM 657 O O . ASP A 1 84 ? 1.790 23.823 16.820 1.00 82.38 84 ASP A O 1
ATOM 661 N N . GLU A 1 85 ? 0.986 22.864 14.957 1.00 82.31 85 GLU A N 1
ATOM 662 C CA . GLU A 1 85 ? -0.415 22.953 15.371 1.00 82.31 85 GLU A CA 1
ATOM 663 C C . GLU A 1 85 ? -0.670 22.186 16.674 1.00 82.31 85 GLU A C 1
ATOM 665 O O . GLU A 1 85 ? -1.269 22.730 17.605 1.00 82.31 85 GLU A O 1
ATOM 670 N N . LEU A 1 86 ? -0.148 20.963 16.778 1.00 75.25 86 LEU A N 1
ATOM 671 C CA . LEU A 1 86 ? -0.263 20.148 17.984 1.00 75.25 86 LEU A CA 1
ATOM 672 C C . LEU A 1 86 ? 0.448 20.782 19.172 1.00 75.25 86 LEU A C 1
ATOM 674 O O . LEU A 1 86 ? -0.124 20.838 20.255 1.00 75.25 86 LEU A O 1
ATOM 678 N N . LEU A 1 87 ? 1.668 21.290 18.997 1.00 78.38 87 LEU A N 1
ATOM 679 C CA . LEU A 1 87 ? 2.387 21.976 20.071 1.00 78.38 87 LEU A CA 1
ATOM 680 C C . LEU A 1 87 ? 1.583 23.168 20.591 1.00 78.38 87 LEU A C 1
ATOM 682 O O . LEU A 1 87 ? 1.414 23.313 21.802 1.00 78.38 87 LEU A O 1
ATOM 686 N N . ARG A 1 88 ? 1.012 23.973 19.690 1.00 82.19 88 ARG A N 1
ATOM 687 C CA . ARG A 1 88 ? 0.163 25.110 20.059 1.00 82.19 88 ARG A CA 1
ATOM 688 C C . ARG A 1 88 ? -1.093 24.676 20.817 1.00 82.19 88 ARG A C 1
ATOM 690 O O . ARG A 1 88 ? -1.452 25.317 21.807 1.00 82.19 88 ARG A O 1
ATOM 697 N N . GLU A 1 89 ? -1.750 23.602 20.381 1.00 75.31 89 GLU A N 1
ATOM 698 C CA . GLU A 1 89 ? -2.902 23.019 21.083 1.00 75.31 89 GLU A CA 1
ATOM 699 C C . GLU A 1 89 ? -2.513 22.475 22.467 1.00 75.31 89 GLU A C 1
ATOM 701 O O . GLU A 1 89 ? -3.187 22.770 23.456 1.00 75.31 89 GLU A O 1
ATOM 706 N N . GLY A 1 90 ? -1.398 21.748 22.563 1.00 68.81 90 GLY A N 1
ATOM 707 C CA . GLY A 1 90 ? -0.866 21.210 23.814 1.00 68.81 90 GLY A CA 1
ATOM 708 C C . GLY A 1 90 ? -0.505 22.310 24.813 1.00 68.81 90 GLY A C 1
ATOM 709 O O . GLY A 1 90 ? -0.884 22.240 25.981 1.00 68.81 90 GLY A O 1
ATOM 710 N N . GLU A 1 91 ? 0.148 23.384 24.364 1.00 77.19 91 GLU A N 1
ATOM 711 C CA . GLU A 1 91 ? 0.422 24.542 25.216 1.00 77.19 91 GLU A CA 1
ATOM 712 C C . GLU A 1 91 ? -0.856 25.246 25.690 1.00 77.19 91 GLU A C 1
ATOM 714 O O . GLU A 1 91 ? -0.935 25.688 26.839 1.00 77.19 91 GLU A O 1
ATOM 719 N N . ALA A 1 92 ? -1.861 25.382 24.818 1.00 71.88 92 ALA A N 1
ATOM 720 C CA . ALA A 1 92 ? -3.149 25.957 25.191 1.00 71.88 92 ALA A CA 1
ATOM 721 C C . ALA A 1 92 ? -3.862 25.094 26.246 1.00 71.88 92 ALA A C 1
ATOM 723 O O . ALA A 1 92 ? -4.402 25.638 27.210 1.00 71.88 92 ALA A O 1
ATOM 724 N N . ALA A 1 93 ? -3.795 23.766 26.117 1.00 68.06 93 ALA A N 1
ATOM 725 C CA . ALA A 1 93 ? -4.330 22.831 27.103 1.00 68.06 93 ALA A CA 1
ATOM 726 C C . ALA A 1 93 ? -3.611 22.938 28.462 1.00 68.06 93 ALA A C 1
ATOM 728 O O . ALA A 1 93 ? -4.262 22.927 29.506 1.00 68.06 93 ALA A O 1
ATOM 729 N N . ILE A 1 94 ? -2.285 23.128 28.470 1.00 70.25 94 ILE A N 1
ATOM 730 C CA . ILE A 1 94 ? -1.513 23.340 29.708 1.00 70.25 94 ILE A CA 1
ATOM 731 C C . ILE A 1 94 ? -1.892 24.672 30.382 1.00 70.25 94 ILE A C 1
ATOM 733 O O . ILE A 1 94 ? -1.995 24.735 31.608 1.00 70.25 94 ILE A O 1
ATOM 737 N N . ARG A 1 95 ? -2.132 25.739 29.604 1.00 70.25 95 ARG A N 1
ATOM 738 C CA . ARG A 1 95 ? -2.460 27.079 30.131 1.00 70.25 95 ARG A CA 1
ATOM 739 C C . ARG A 1 95 ? -3.860 27.194 30.757 1.00 70.25 95 ARG A C 1
ATOM 741 O O . ARG A 1 95 ? -4.052 28.085 31.579 1.00 70.25 95 ARG A O 1
ATOM 748 N N . CYS A 1 96 ? -4.822 26.331 30.415 1.00 57.69 96 CYS A N 1
ATOM 749 C CA . CYS A 1 96 ? -6.218 26.466 30.869 1.00 57.69 96 CYS A CA 1
ATOM 750 C C . CYS A 1 96 ? -6.523 25.975 32.302 1.00 57.69 96 CYS A C 1
ATOM 752 O O . CYS A 1 96 ? -7.602 26.270 32.805 1.00 57.69 96 CYS A O 1
ATOM 754 N N . GLY A 1 97 ? -5.598 25.317 33.010 1.00 56.28 97 GLY A N 1
ATOM 755 C CA . GLY A 1 97 ? -5.838 24.845 34.384 1.00 56.28 97 GLY A CA 1
ATOM 756 C C . GLY A 1 97 ? -6.821 23.661 34.479 1.00 56.28 97 GLY A C 1
ATOM 757 O O . GLY A 1 97 ? -7.712 23.484 33.660 1.00 56.28 97 GLY A O 1
ATOM 758 N N . ILE A 1 98 ? -6.641 22.821 35.503 1.00 55.53 98 ILE A N 1
ATOM 759 C CA . ILE A 1 98 ? -7.139 21.428 35.615 1.00 55.53 98 ILE A CA 1
ATOM 760 C C . ILE A 1 98 ? -8.679 21.267 35.579 1.00 55.53 98 ILE A C 1
ATOM 762 O O . ILE A 1 98 ? -9.175 20.152 35.455 1.00 55.53 98 ILE A O 1
ATOM 766 N N . ASN A 1 99 ? -9.458 22.349 35.598 1.00 55.31 99 ASN A N 1
ATOM 767 C CA . ASN A 1 99 ? -10.900 22.281 35.849 1.00 55.31 99 ASN A CA 1
ATOM 768 C C . ASN A 1 99 ? -11.784 22.242 34.579 1.00 55.31 99 ASN A C 1
ATOM 770 O O . ASN A 1 99 ? -12.980 22.003 34.706 1.00 55.31 99 ASN A O 1
ATOM 774 N N . GLU A 1 100 ? -11.223 22.417 33.372 1.00 55.34 100 GLU A N 1
ATOM 775 C CA . GLU A 1 100 ? -11.935 22.294 32.072 1.00 55.34 100 GLU A CA 1
ATOM 776 C C . GLU A 1 100 ? -11.321 21.211 31.143 1.00 55.34 100 GLU A C 1
ATOM 778 O O . GLU A 1 100 ? -11.525 21.218 29.928 1.00 55.34 100 GLU A O 1
ATOM 783 N N . ASN A 1 101 ? -10.488 20.316 31.691 1.00 54.78 101 ASN A N 1
ATOM 784 C CA . ASN A 1 101 ? -9.380 19.703 30.946 1.00 54.78 101 ASN A CA 1
ATOM 785 C C . ASN A 1 101 ? -9.600 18.313 30.325 1.00 54.78 101 ASN A C 1
ATOM 787 O O . ASN A 1 101 ? -8.730 17.889 29.565 1.00 54.78 101 ASN A O 1
ATOM 791 N N . GLU A 1 102 ? -10.695 17.595 30.576 1.00 54.91 102 GLU A N 1
ATOM 792 C CA . GLU A 1 102 ? -10.834 16.234 30.017 1.00 54.91 102 GLU A CA 1
ATOM 793 C C . GLU A 1 102 ? -11.075 16.240 28.498 1.00 54.91 102 GLU A C 1
ATOM 795 O O . GLU A 1 102 ? -10.374 15.542 27.763 1.00 54.91 102 GLU A O 1
ATOM 800 N N . ASP A 1 103 ? -11.957 17.109 27.996 1.00 56.44 103 ASP A N 1
ATOM 801 C CA . ASP A 1 103 ? -12.300 17.146 26.566 1.00 56.44 103 ASP A CA 1
ATOM 802 C C . ASP A 1 103 ? -11.141 17.653 25.688 1.00 56.44 103 ASP A C 1
ATOM 804 O O . ASP A 1 103 ? -10.868 17.116 24.611 1.00 56.44 103 ASP A O 1
ATOM 808 N N . LYS A 1 104 ? -10.406 18.673 26.156 1.00 56.00 104 LYS A N 1
ATOM 809 C CA . LYS A 1 104 ? -9.270 19.258 25.419 1.00 56.00 104 LYS A CA 1
ATOM 810 C C . LYS A 1 104 ? -8.055 18.329 25.425 1.00 56.00 104 LYS A C 1
ATOM 812 O O . LYS A 1 104 ? -7.435 18.148 24.377 1.00 56.00 104 LYS A O 1
ATOM 817 N N . LEU A 1 105 ? -7.749 17.689 26.556 1.00 54.69 105 LEU A N 1
ATOM 818 C CA . LEU A 1 105 ? -6.663 16.709 26.647 1.00 54.69 105 LEU A CA 1
ATOM 819 C C . LEU A 1 105 ? -6.982 15.436 25.848 1.00 54.69 105 LEU A C 1
ATOM 821 O O . LEU A 1 105 ? -6.097 14.903 25.174 1.00 54.69 105 LEU A O 1
ATOM 825 N N . GLY A 1 106 ? -8.245 14.995 25.842 1.00 56.41 106 GLY A N 1
ATOM 826 C CA . GLY A 1 106 ? -8.722 13.919 24.972 1.00 56.41 106 GLY A CA 1
ATOM 827 C C . GLY A 1 106 ? -8.582 14.272 23.488 1.00 56.41 106 GLY A C 1
ATOM 828 O O . GLY A 1 106 ? -8.086 13.461 22.706 1.00 56.41 106 GLY A O 1
ATOM 829 N N . SER A 1 107 ? -8.916 15.510 23.099 1.00 56.62 107 SER A N 1
ATOM 830 C CA . SER A 1 107 ? -8.750 15.985 21.717 1.00 56.62 107 SER A CA 1
ATOM 831 C C . SER A 1 107 ? -7.281 16.051 21.275 1.00 56.62 107 SER A C 1
ATOM 833 O O . SER A 1 107 ? -6.959 15.596 20.179 1.00 56.62 107 SER A O 1
ATOM 835 N N . PHE A 1 108 ? -6.379 16.518 22.145 1.00 55.16 108 PHE A N 1
ATOM 836 C CA . PHE A 1 108 ? -4.938 16.556 21.884 1.00 55.16 108 PHE A CA 1
ATOM 837 C C . PHE A 1 108 ? -4.355 15.145 21.750 1.00 55.16 108 PHE A C 1
ATOM 839 O O . PHE A 1 108 ? -3.649 14.847 20.790 1.00 55.16 108 PHE A O 1
ATOM 846 N N . THR A 1 109 ? -4.713 14.243 22.668 1.00 54.9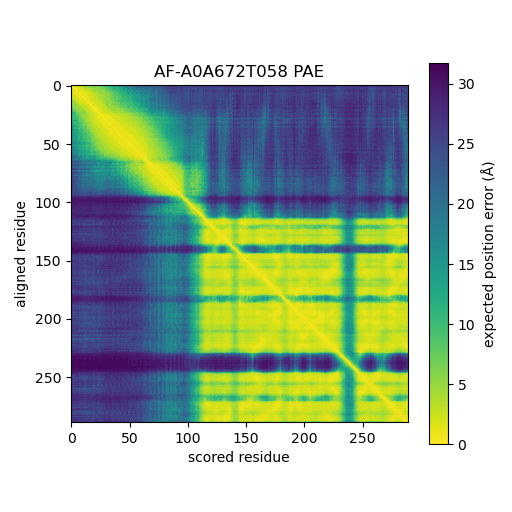4 109 THR A N 1
ATOM 847 C CA . THR A 1 109 ? -4.273 12.840 22.632 1.00 54.94 109 THR A CA 1
ATOM 848 C C . THR A 1 109 ? -4.758 12.141 21.361 1.00 54.94 109 THR A C 1
ATOM 850 O O . THR A 1 109 ? -4.001 11.407 20.739 1.00 54.94 109 THR A O 1
ATOM 853 N N . LYS A 1 110 ? -5.989 12.418 20.912 1.00 55.28 110 LYS A N 1
ATOM 854 C CA . LYS A 1 110 ? -6.559 11.858 19.678 1.00 55.28 110 LYS A CA 1
ATOM 855 C C . LYS A 1 110 ? -5.870 12.374 18.405 1.00 55.28 110 LYS A C 1
ATOM 857 O O . LYS A 1 110 ? -5.740 11.619 17.439 1.00 55.28 110 LYS A O 1
ATOM 862 N N . LYS A 1 111 ? -5.439 13.642 18.408 1.00 53.19 111 LYS A N 1
ATOM 863 C CA . LYS A 1 111 ? -4.772 14.308 17.276 1.00 53.19 111 LYS A CA 1
ATOM 864 C C . LYS A 1 111 ? -3.256 14.095 17.227 1.00 53.19 111 LYS A C 1
ATOM 866 O O . LYS A 1 111 ? -2.665 14.265 16.163 1.00 53.19 111 LYS A O 1
ATOM 871 N N . ALA A 1 112 ? -2.615 13.724 18.334 1.00 54.19 112 ALA A N 1
ATOM 872 C CA . ALA A 1 112 ? -1.191 13.420 18.336 1.00 54.19 112 ALA A CA 1
ATOM 873 C C . ALA A 1 112 ? -0.903 12.218 17.406 1.00 54.19 112 ALA A C 1
ATOM 875 O O . ALA A 1 112 ? -1.524 11.161 17.561 1.00 54.19 112 ALA A O 1
ATOM 876 N N . PRO A 1 113 ? 0.031 12.330 16.439 1.00 56.31 113 PRO A N 1
ATOM 877 C CA . PRO A 1 113 ? 0.400 11.226 15.573 1.00 56.31 113 PRO A CA 1
ATOM 878 C C . PRO A 1 113 ? 1.166 10.206 16.409 1.00 56.31 113 PRO A C 1
ATOM 880 O O . PRO A 1 113 ? 2.378 10.305 16.610 1.00 56.31 113 PRO A O 1
ATOM 883 N N . PHE A 1 114 ? 0.452 9.212 16.930 1.00 66.88 114 PHE A N 1
ATOM 884 C CA . PHE A 1 114 ? 1.097 8.056 17.527 1.00 66.88 114 PHE A CA 1
ATOM 885 C C . PHE A 1 114 ? 1.906 7.358 16.445 1.00 66.88 114 PHE A C 1
ATOM 887 O O . PHE A 1 114 ? 1.353 6.875 15.456 1.00 66.88 114 PHE A O 1
ATOM 894 N N . ILE A 1 115 ? 3.222 7.301 16.643 1.00 77.31 115 ILE A N 1
ATOM 895 C CA . ILE A 1 115 ? 4.125 6.603 15.735 1.00 77.31 115 ILE A CA 1
ATOM 896 C C . ILE A 1 115 ? 3.672 5.142 15.659 1.00 77.31 115 ILE A C 1
ATOM 898 O O . ILE A 1 115 ? 3.759 4.396 16.636 1.00 77.31 115 ILE A O 1
ATOM 902 N N . LYS A 1 116 ? 3.182 4.729 14.489 1.00 88.38 116 LYS A N 1
ATOM 903 C CA . LYS A 1 116 ? 2.778 3.348 14.232 1.00 88.38 116 LYS A CA 1
ATOM 904 C C . LYS A 1 116 ? 4.032 2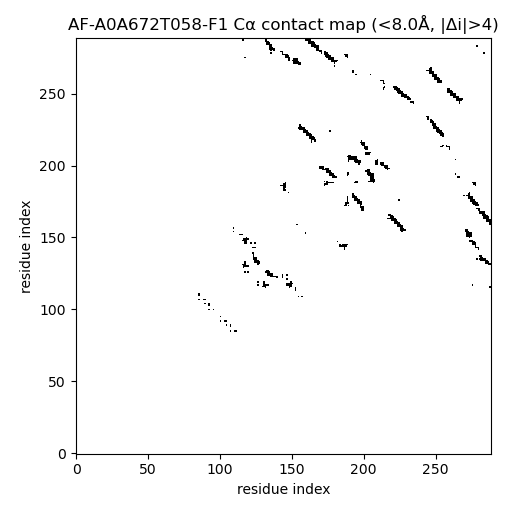.497 14.045 1.00 88.38 116 LYS A C 1
ATOM 906 O O . LYS A 1 116 ? 4.810 2.708 13.114 1.00 88.38 116 LYS A O 1
ATOM 911 N N . GLN A 1 117 ? 4.253 1.556 14.959 1.00 93.00 117 GLN A N 1
ATOM 912 C CA . GLN A 1 117 ? 5.404 0.656 14.933 1.00 93.00 117 GLN A CA 1
ATOM 913 C C . GLN A 1 117 ? 4.969 -0.796 15.089 1.00 93.00 117 GLN A C 1
ATOM 915 O O . GLN A 1 117 ? 4.085 -1.112 15.884 1.00 93.00 117 GLN A O 1
ATOM 920 N N . TRP A 1 118 ? 5.634 -1.672 14.346 1.00 95.38 118 TRP A N 1
ATOM 921 C CA . TRP A 1 118 ? 5.545 -3.119 14.468 1.00 95.38 118 TRP A CA 1
ATOM 922 C C . TRP A 1 118 ? 6.300 -3.614 15.707 1.00 95.38 118 TRP A C 1
ATOM 924 O O . TRP A 1 118 ? 7.322 -3.041 16.104 1.00 95.38 118 TRP A O 1
ATOM 934 N N . LEU A 1 119 ? 5.814 -4.703 16.300 1.00 93.62 119 LEU A N 1
ATOM 935 C CA . LEU A 1 119 ? 6.449 -5.374 17.428 1.00 93.62 119 LEU A CA 1
ATOM 936 C C . LEU A 1 119 ? 7.778 -6.026 16.985 1.00 93.62 119 LEU A C 1
ATOM 938 O O . LEU A 1 119 ? 7.775 -6.875 16.093 1.00 93.62 119 LEU A O 1
ATOM 942 N N . PRO A 1 120 ? 8.932 -5.654 17.571 1.00 91.06 120 PRO A N 1
ATOM 943 C CA . PRO A 1 120 ? 10.212 -6.270 17.233 1.00 91.06 120 PRO A CA 1
ATOM 944 C C . PRO A 1 120 ? 10.349 -7.678 17.823 1.00 91.06 120 PRO A C 1
ATOM 946 O O . PRO A 1 120 ? 9.728 -7.999 18.831 1.00 91.06 120 PRO A O 1
ATOM 949 N N . GLY A 1 121 ? 11.234 -8.487 17.234 1.00 83.31 121 GLY A N 1
ATOM 950 C CA . GLY A 1 121 ? 11.590 -9.807 17.769 1.00 83.31 121 GLY A CA 1
ATOM 951 C C . GLY A 1 121 ? 10.587 -10.920 17.460 1.00 83.31 121 GLY A C 1
ATOM 952 O O . GLY A 1 121 ? 10.721 -12.005 18.010 1.00 83.31 121 GLY A O 1
ATOM 953 N N . MET A 1 122 ? 9.606 -10.666 16.590 1.00 83.00 122 MET A N 1
ATOM 954 C CA . MET A 1 122 ? 8.714 -11.705 16.077 1.00 83.00 122 MET A CA 1
ATOM 955 C C . MET A 1 122 ? 9.409 -12.541 15.004 1.00 83.00 122 MET A C 1
ATOM 957 O O . MET A 1 122 ? 9.887 -12.008 13.997 1.00 83.00 122 MET A O 1
ATOM 961 N N . ASP A 1 123 ? 9.411 -13.856 15.200 1.00 84.81 123 ASP A N 1
ATOM 962 C CA . ASP A 1 123 ? 9.985 -14.799 14.247 1.00 84.81 123 ASP A CA 1
ATOM 963 C C . ASP A 1 123 ? 9.273 -14.736 12.886 1.00 84.81 123 ASP A C 1
ATOM 965 O O . ASP A 1 123 ? 8.048 -14.647 12.783 1.00 84.81 123 ASP A O 1
ATOM 969 N N . GLY A 1 124 ? 10.066 -14.783 11.815 1.00 88.12 124 GLY A N 1
ATOM 970 C CA . GLY A 1 124 ? 9.587 -14.739 10.431 1.00 88.12 124 GLY A CA 1
ATOM 971 C C . GLY A 1 124 ? 9.406 -13.340 9.838 1.00 88.12 124 GLY A C 1
ATOM 972 O O . GLY A 1 124 ? 9.163 -13.238 8.634 1.00 88.12 124 GLY A O 1
ATOM 973 N N . TYR A 1 125 ? 9.603 -12.270 10.618 1.00 91.56 125 TYR A N 1
ATOM 974 C CA . TYR A 1 125 ? 9.547 -10.894 10.119 1.00 91.56 125 TYR A CA 1
ATOM 975 C C . TYR A 1 125 ? 10.851 -10.129 10.340 1.00 91.56 125 TYR A C 1
ATOM 977 O O . TYR A 1 125 ? 11.464 -10.177 11.403 1.00 91.56 125 TYR A O 1
ATOM 985 N N . ILE A 1 126 ? 11.249 -9.364 9.327 1.00 93.12 126 ILE A N 1
ATOM 986 C CA . ILE A 1 126 ? 12.346 -8.398 9.398 1.00 93.12 126 ILE A CA 1
ATOM 987 C C . ILE A 1 126 ? 11.740 -6.997 9.373 1.00 93.12 126 ILE A C 1
ATOM 989 O O . ILE A 1 126 ? 10.916 -6.686 8.511 1.00 93.12 126 ILE A O 1
ATOM 993 N N . LEU A 1 127 ? 12.161 -6.140 10.304 1.00 95.38 127 LEU A N 1
ATOM 994 C CA . LEU A 1 127 ? 11.668 -4.767 10.412 1.00 95.38 127 LEU A CA 1
ATOM 995 C C . LEU A 1 127 ? 12.690 -3.743 9.904 1.00 95.38 127 LEU A C 1
ATOM 997 O O . LEU A 1 127 ? 13.899 -3.963 9.980 1.00 95.38 127 LEU A O 1
ATOM 1001 N N . SER A 1 128 ? 12.214 -2.587 9.433 1.00 94.12 128 SER A N 1
ATOM 1002 C CA . SER A 1 128 ? 13.077 -1.418 9.199 1.00 94.12 128 SER A CA 1
ATOM 1003 C C . SER A 1 128 ? 13.643 -0.847 10.506 1.00 94.12 128 SER A C 1
ATOM 1005 O O . SER A 1 128 ? 13.113 -1.089 11.590 1.00 94.12 128 SER A O 1
ATOM 1007 N N . SER A 1 129 ? 14.669 0.007 10.408 1.00 90.25 129 SER A N 1
ATOM 1008 C CA . SER A 1 129 ? 15.239 0.744 11.552 1.00 90.25 129 SER A CA 1
ATOM 1009 C C . SER A 1 129 ? 14.192 1.551 12.331 1.00 90.25 129 SER A C 1
ATOM 1011 O O . SER A 1 129 ? 14.219 1.599 13.558 1.00 90.25 129 SER A O 1
ATOM 1013 N N . ARG A 1 130 ? 13.228 2.140 11.613 1.00 89.25 130 ARG A N 1
ATOM 1014 C CA . ARG A 1 130 ? 12.086 2.881 12.170 1.00 89.25 130 ARG A CA 1
ATOM 1015 C C . ARG A 1 130 ? 10.945 1.995 12.677 1.00 89.25 130 ARG A C 1
ATOM 1017 O O . ARG A 1 130 ? 9.990 2.528 13.236 1.00 89.25 130 ARG A O 1
ATOM 1024 N N . LYS A 1 131 ? 11.015 0.678 12.452 1.00 94.94 131 LYS A N 1
ATOM 1025 C CA . LYS A 1 131 ? 9.985 -0.313 12.806 1.00 94.94 131 LYS A CA 1
ATOM 1026 C C . LYS A 1 131 ? 8.604 -0.035 12.208 1.00 94.94 131 LYS A C 1
ATOM 1028 O O . LYS A 1 131 ? 7.612 -0.543 12.704 1.00 94.94 131 LYS A O 1
ATOM 1033 N N . ASN A 1 132 ? 8.524 0.749 11.141 1.00 94.31 132 ASN A N 1
ATOM 1034 C CA . ASN A 1 132 ? 7.277 1.040 10.428 1.00 94.31 132 ASN A CA 1
ATOM 1035 C C . ASN A 1 132 ? 7.108 0.185 9.163 1.00 94.31 132 ASN A C 1
ATOM 1037 O O . ASN A 1 132 ? 6.050 0.189 8.549 1.00 94.31 132 ASN A O 1
ATOM 1041 N N . ILE A 1 133 ? 8.137 -0.564 8.767 1.00 96.38 133 ILE A N 1
ATOM 1042 C CA . ILE A 1 133 ? 8.076 -1.514 7.657 1.00 96.38 133 ILE A CA 1
ATOM 1043 C C . ILE A 1 133 ? 8.322 -2.906 8.213 1.00 96.38 133 ILE A C 1
ATOM 1045 O O . ILE A 1 133 ? 9.309 -3.096 8.923 1.00 96.38 133 ILE A O 1
ATOM 1049 N N . ALA A 1 134 ? 7.471 -3.854 7.839 1.00 96.31 134 ALA A N 1
ATOM 1050 C CA . ALA A 1 134 ? 7.634 -5.272 8.107 1.00 96.31 134 ALA A CA 1
ATOM 1051 C C . ALA A 1 134 ? 7.777 -6.046 6.797 1.00 96.31 134 ALA A C 1
ATOM 1053 O O . ALA A 1 134 ? 7.030 -5.804 5.849 1.00 96.31 134 ALA A O 1
ATOM 1054 N N . MET A 1 135 ? 8.735 -6.968 6.740 1.00 94.81 135 MET A N 1
ATOM 1055 C CA . MET A 1 135 ? 8.984 -7.848 5.601 1.00 94.81 135 MET A CA 1
ATOM 1056 C C . MET A 1 135 ? 8.932 -9.303 6.047 1.00 94.81 135 MET A C 1
ATOM 1058 O O . MET A 1 135 ? 9.577 -9.662 7.031 1.00 94.81 135 MET A O 1
ATOM 1062 N N . ARG A 1 136 ? 8.206 -10.141 5.307 1.00 93.00 136 ARG A N 1
ATOM 1063 C CA . ARG A 1 136 ? 8.166 -11.582 5.548 1.00 93.00 136 ARG A CA 1
ATOM 1064 C C . ARG A 1 136 ? 9.432 -12.258 5.013 1.00 93.00 136 ARG A C 1
ATOM 1066 O O . ARG A 1 136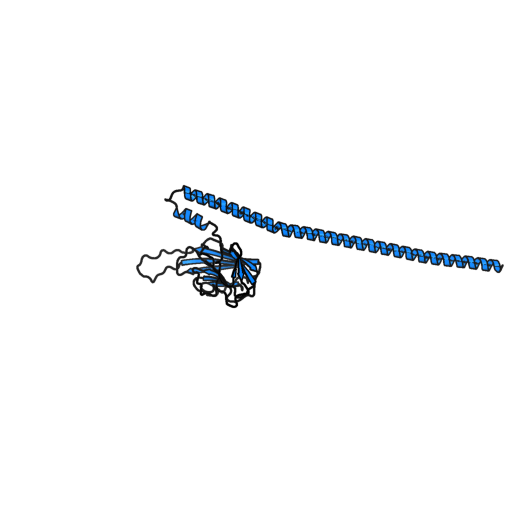 ? 9.758 -12.099 3.838 1.00 93.00 136 ARG A O 1
ATOM 1073 N N . ASN A 1 137 ? 10.121 -13.001 5.879 1.00 87.38 137 ASN A N 1
ATOM 1074 C CA . ASN A 1 137 ? 11.434 -13.605 5.634 1.00 87.38 137 ASN A CA 1
ATOM 1075 C C . ASN A 1 137 ? 11.345 -15.101 5.257 1.00 87.38 137 ASN A C 1
ATOM 1077 O O . ASN A 1 137 ? 10.419 -15.796 5.674 1.00 87.38 137 ASN A O 1
ATOM 1081 N N . ASP A 1 138 ? 12.342 -15.589 4.514 1.00 77.81 138 ASP A N 1
ATOM 1082 C CA . ASP A 1 138 ? 12.473 -16.963 4.000 1.00 77.81 138 ASP A CA 1
ATOM 1083 C C . ASP A 1 138 ? 12.887 -17.996 5.067 1.00 77.81 138 ASP A C 1
ATOM 1085 O O . ASP A 1 138 ? 12.710 -19.198 4.887 1.00 77.81 138 ASP A O 1
ATOM 1089 N N . SER A 1 139 ? 13.498 -17.555 6.172 1.00 64.12 139 SER A N 1
ATOM 1090 C CA . SER A 1 139 ? 14.287 -18.437 7.058 1.00 64.12 139 SER A CA 1
ATOM 1091 C C . SER A 1 139 ? 13.481 -19.225 8.099 1.00 64.12 139 SER A C 1
ATOM 1093 O O . SER A 1 139 ? 14.057 -20.016 8.844 1.00 64.12 139 SER A O 1
ATOM 1095 N N . SER A 1 140 ? 12.161 -19.053 8.149 1.00 61.16 140 SER A N 1
ATOM 1096 C CA . SER A 1 140 ? 11.271 -19.752 9.083 1.00 61.16 140 SER A CA 1
ATOM 1097 C C . SER A 1 140 ? 10.241 -20.590 8.311 1.00 61.16 140 SER A C 1
ATOM 1099 O O . SER A 1 140 ? 9.322 -20.004 7.736 1.00 61.16 140 SER A O 1
ATOM 1101 N N . PRO A 1 141 ? 10.340 -21.936 8.316 1.00 54.19 141 PRO A N 1
ATOM 1102 C CA . PRO A 1 141 ? 9.407 -22.824 7.610 1.00 54.19 141 PRO A CA 1
ATOM 1103 C C . PRO A 1 141 ? 8.021 -22.929 8.274 1.00 54.19 141 PRO A C 1
ATOM 1105 O O . PRO A 1 141 ? 7.140 -23.607 7.751 1.00 54.19 141 PRO A O 1
ATOM 1108 N N . GLY A 1 142 ? 7.820 -22.289 9.430 1.00 58.75 142 GLY A N 1
ATOM 1109 C CA . GLY A 1 142 ? 6.524 -22.212 10.101 1.00 58.75 142 GLY A CA 1
ATOM 1110 C C . GLY A 1 142 ? 5.623 -21.122 9.517 1.00 58.75 142 GLY A C 1
ATOM 1111 O O . GLY A 1 142 ? 6.103 -20.105 9.008 1.00 58.75 142 GLY A O 1
ATOM 1112 N N . HIS A 1 143 ? 4.307 -21.309 9.644 1.00 62.28 143 HIS A N 1
ATOM 1113 C CA . HIS A 1 143 ? 3.325 -20.235 9.490 1.00 62.28 143 HIS A CA 1
ATOM 1114 C C . HIS A 1 143 ? 3.638 -19.190 10.559 1.00 62.28 143 HIS A C 1
ATOM 1116 O O . HIS A 1 143 ? 3.313 -19.360 11.725 1.00 62.28 143 HIS A O 1
ATOM 1122 N N . GLY A 1 144 ? 4.409 -18.166 10.205 1.00 64.88 144 GLY A N 1
ATOM 1123 C CA . GLY A 1 144 ? 4.772 -17.149 11.191 1.00 64.88 144 GLY A CA 1
ATOM 1124 C C . GLY A 1 144 ? 3.501 -16.374 11.472 1.00 64.88 144 GLY A C 1
ATOM 1125 O O . GLY A 1 144 ? 2.873 -15.915 10.515 1.00 64.88 144 GLY A O 1
ATOM 1126 N N . GLY A 1 145 ? 3.117 -16.335 12.742 1.00 86.62 145 GLY A N 1
ATOM 1127 C CA . GLY A 1 145 ? 1.832 -15.818 13.178 1.00 86.62 145 GLY A CA 1
ATOM 1128 C C . GLY A 1 145 ? 1.641 -14.337 12.876 1.00 86.62 145 GLY A C 1
ATOM 1129 O O . GLY A 1 145 ? 2.364 -13.709 12.092 1.00 86.62 145 GLY A O 1
ATOM 1130 N N . VAL A 1 146 ? 0.634 -13.761 13.516 1.00 93.44 146 VAL A N 1
ATOM 1131 C CA . VAL A 1 146 ? 0.343 -12.341 13.345 1.00 93.44 146 VAL A CA 1
ATOM 1132 C C . VAL A 1 146 ? 1.470 -11.493 13.943 1.00 93.44 146 VAL A C 1
ATOM 1134 O O . VAL A 1 146 ? 1.763 -11.552 15.137 1.00 93.44 146 VAL A O 1
ATOM 1137 N N . LEU A 1 147 ? 2.080 -10.656 13.108 1.00 94.56 147 LEU A N 1
ATOM 1138 C CA . LEU A 1 147 ? 2.921 -9.553 13.544 1.00 94.56 147 LEU A CA 1
ATOM 1139 C C . LEU A 1 147 ? 2.021 -8.386 13.944 1.00 94.56 147 LEU A C 1
ATOM 1141 O O . LEU A 1 147 ? 1.410 -7.746 13.088 1.00 94.56 147 LEU A O 1
ATOM 1145 N N . TYR A 1 148 ? 1.966 -8.100 15.238 1.00 95.81 148 TYR A N 1
ATOM 1146 C CA . TYR A 1 148 ? 1.196 -6.990 15.791 1.00 95.81 148 TYR A CA 1
ATOM 1147 C C . TYR A 1 148 ? 1.984 -5.678 15.823 1.00 95.81 148 TYR A C 1
ATOM 1149 O O . TYR A 1 148 ? 3.213 -5.645 15.712 1.00 95.81 148 TYR A O 1
ATOM 1157 N N . SER A 1 149 ? 1.264 -4.583 16.035 1.00 95.31 149 SER A N 1
ATOM 1158 C CA . SER A 1 149 ? 1.819 -3.325 16.505 1.00 95.31 149 SER A CA 1
ATOM 1159 C C . SER A 1 149 ? 2.431 -3.487 17.898 1.00 95.31 149 SER A C 1
ATOM 1161 O O . SER A 1 149 ? 2.001 -4.321 18.694 1.00 95.31 149 SER A O 1
ATOM 1163 N N . SER A 1 150 ? 3.436 -2.675 18.226 1.00 92.12 150 SER A N 1
ATOM 1164 C CA . SER A 1 150 ? 4.122 -2.745 19.526 1.00 92.12 150 SER A CA 1
ATOM 1165 C C . SER A 1 150 ? 3.226 -2.374 20.714 1.00 92.12 150 SER A C 1
ATOM 1167 O O . SER A 1 150 ? 3.551 -2.671 21.860 1.00 92.12 150 SER A O 1
ATOM 1169 N N . SER A 1 151 ? 2.127 -1.667 20.459 1.00 90.44 151 SER A N 1
ATOM 1170 C CA . SER A 1 151 ? 1.129 -1.213 21.435 1.00 90.44 151 SER A CA 1
ATOM 1171 C C . SER A 1 151 ? -0.198 -0.931 20.705 1.00 90.44 151 SER A C 1
ATOM 1173 O O . SER A 1 151 ? -0.176 -0.785 19.474 1.00 90.44 151 SER A O 1
ATOM 1175 N N . PRO A 1 152 ? -1.342 -0.836 21.409 1.00 90.69 152 PRO A N 1
ATOM 1176 C CA . PRO A 1 152 ? -2.620 -0.502 20.791 1.00 90.69 152 PRO A CA 1
ATOM 1177 C C . PRO A 1 152 ? -2.673 1.007 20.531 1.00 90.69 152 PRO A C 1
ATOM 1179 O O . PRO A 1 152 ? -3.077 1.794 21.385 1.00 90.69 152 PRO A O 1
ATOM 1182 N N . THR A 1 153 ? -2.164 1.429 19.374 1.00 89.31 153 THR A N 1
ATOM 1183 C CA . THR A 1 153 ? -1.987 2.847 19.022 1.00 89.31 153 THR A CA 1
ATOM 1184 C C . THR A 1 153 ? -2.977 3.336 17.976 1.00 89.31 153 THR A C 1
ATOM 1186 O O . THR A 1 153 ? -2.861 4.479 17.540 1.00 89.31 153 THR A O 1
ATOM 1189 N N . TYR A 1 154 ? -3.912 2.499 17.520 1.00 91.94 154 TYR A N 1
ATOM 1190 C CA . TYR A 1 154 ? -4.944 2.893 16.566 1.00 91.94 154 TYR A CA 1
ATOM 1191 C C . TYR A 1 154 ? -6.221 3.321 17.289 1.00 91.94 154 TYR A C 1
ATOM 1193 O O . TYR A 1 154 ? -6.831 2.519 17.988 1.00 91.94 154 TYR A O 1
ATOM 1201 N N . PHE A 1 155 ? -6.605 4.587 17.127 1.00 88.19 155 PHE A N 1
ATOM 1202 C CA . PHE A 1 155 ? -7.764 5.187 17.787 1.00 88.19 155 PHE A CA 1
ATOM 1203 C C . PHE A 1 155 ? -8.862 5.486 16.766 1.00 88.19 155 PHE A C 1
ATOM 1205 O O . PHE A 1 155 ? -8.575 5.840 15.621 1.00 88.19 155 PHE A O 1
ATOM 1212 N N . CYS A 1 156 ? -10.124 5.414 17.193 1.00 87.81 156 CYS A N 1
ATOM 1213 C CA . CYS A 1 156 ? -11.249 5.814 16.347 1.00 87.81 156 CYS A CA 1
ATOM 1214 C C . CYS A 1 156 ? -11.105 7.281 15.903 1.00 87.81 156 CYS A C 1
ATOM 1216 O O . CYS A 1 156 ? -10.719 8.145 16.690 1.00 87.81 156 CYS A O 1
ATOM 1218 N N . GLY A 1 157 ? -11.448 7.579 14.652 1.00 83.88 157 GLY A N 1
ATOM 1219 C CA . GLY A 1 157 ? -11.258 8.881 14.008 1.00 83.88 157 GLY A CA 1
ATOM 1220 C C . GLY A 1 157 ? -9.870 9.098 13.398 1.00 83.88 157 GLY A C 1
ATOM 1221 O O . GLY A 1 157 ? -9.641 10.156 12.821 1.00 83.88 157 GLY A O 1
ATOM 1222 N N . GLN A 1 158 ? -8.951 8.134 13.517 1.00 87.12 158 GLN A N 1
ATOM 1223 C CA . GLN A 1 158 ? -7.709 8.114 12.744 1.00 87.12 158 GLN A CA 1
ATOM 1224 C C . GLN A 1 158 ? -7.886 7.270 11.476 1.00 87.12 158 GLN A C 1
ATOM 1226 O O . GLN A 1 158 ? -8.567 6.243 11.503 1.00 87.12 158 GLN A O 1
ATOM 1231 N N . THR A 1 159 ? -7.189 7.653 10.408 1.00 91.69 159 THR A N 1
ATOM 1232 C CA . THR A 1 159 ? -7.019 6.822 9.211 1.00 91.69 159 THR A CA 1
ATOM 1233 C C . THR A 1 159 ? -5.730 6.020 9.348 1.00 91.69 159 THR A C 1
ATOM 1235 O O . THR A 1 159 ? -4.635 6.574 9.261 1.00 91.69 159 THR A O 1
ATOM 1238 N N . LEU A 1 160 ? -5.836 4.712 9.574 1.00 95.50 160 LEU A N 1
ATOM 1239 C CA . LEU A 1 160 ? -4.681 3.814 9.557 1.00 95.50 160 LEU A CA 1
ATOM 1240 C C . LEU A 1 160 ? -4.415 3.388 8.119 1.00 95.50 160 LEU A C 1
ATOM 1242 O O . LEU A 1 160 ? -5.305 2.838 7.475 1.00 95.50 160 LEU A O 1
ATOM 1246 N N . THR A 1 161 ? -3.195 3.600 7.625 1.00 96.06 161 THR A N 1
ATOM 1247 C CA . THR A 1 161 ? -2.854 3.255 6.239 1.00 96.06 161 THR A CA 1
ATOM 1248 C C . THR A 1 161 ? -1.722 2.248 6.180 1.00 96.06 161 THR A C 1
ATOM 1250 O O . THR A 1 161 ? -0.652 2.445 6.752 1.00 96.06 161 THR A O 1
ATOM 1253 N N . PHE A 1 162 ? -1.921 1.199 5.393 1.00 98.00 162 PHE A N 1
ATOM 1254 C CA . PHE A 1 162 ? -0.869 0.282 4.994 1.00 98.00 162 PHE A CA 1
ATOM 1255 C C . PHE A 1 162 ? -0.546 0.450 3.520 1.00 98.00 162 PHE A C 1
ATOM 1257 O O . PHE A 1 162 ? -1.442 0.408 2.683 1.00 98.00 162 PHE A O 1
ATOM 1264 N N . LYS A 1 163 ? 0.738 0.564 3.188 1.00 97.56 163 LYS A N 1
ATOM 1265 C CA . LYS A 1 163 ? 1.225 0.547 1.808 1.00 97.56 163 LYS A CA 1
ATOM 1266 C C . LYS A 1 163 ? 2.045 -0.705 1.553 1.00 97.56 163 LYS A C 1
ATOM 1268 O O . LYS A 1 163 ? 3.033 -0.971 2.243 1.00 97.56 163 LYS A O 1
ATOM 1273 N N . ILE A 1 164 ? 1.665 -1.452 0.527 1.00 97.88 164 ILE A N 1
ATOM 1274 C CA . ILE A 1 164 ? 2.379 -2.655 0.115 1.00 97.88 164 ILE A CA 1
ATOM 1275 C C . ILE A 1 164 ? 3.512 -2.262 -0.819 1.00 97.88 164 ILE A C 1
ATOM 1277 O O . ILE A 1 164 ? 3.304 -1.712 -1.896 1.00 97.88 164 ILE A O 1
ATOM 1281 N N . THR A 1 165 ? 4.737 -2.523 -0.380 1.00 97.06 165 THR A N 1
ATOM 1282 C CA . THR A 1 165 ? 5.965 -2.126 -1.090 1.00 97.06 165 THR A CA 1
ATOM 1283 C C . THR A 1 165 ? 6.665 -3.305 -1.761 1.00 97.06 165 THR A C 1
ATOM 1285 O O . THR A 1 165 ? 7.521 -3.095 -2.612 1.00 97.06 165 THR A O 1
ATOM 1288 N N . ALA A 1 166 ? 6.276 -4.533 -1.416 1.00 96.56 166 ALA A N 1
ATOM 1289 C CA . ALA A 1 166 ? 6.599 -5.763 -2.130 1.00 96.56 166 ALA A CA 1
ATOM 1290 C C . ALA A 1 166 ? 5.497 -6.798 -1.853 1.00 96.56 166 ALA A C 1
ATOM 1292 O O . ALA A 1 166 ? 4.891 -6.774 -0.777 1.00 96.56 166 ALA A O 1
ATOM 1293 N N . ALA A 1 167 ? 5.229 -7.673 -2.818 1.00 94.81 167 ALA A N 1
ATOM 1294 C CA . ALA A 1 167 ? 4.200 -8.702 -2.733 1.00 94.81 167 ALA A CA 1
ATOM 1295 C C . ALA A 1 167 ? 4.828 -10.076 -2.978 1.00 94.81 167 ALA A C 1
ATOM 1297 O O . ALA A 1 167 ? 5.635 -10.237 -3.895 1.00 94.81 167 ALA A O 1
ATOM 1298 N N . GLY A 1 168 ? 4.458 -11.043 -2.143 1.00 91.38 168 GLY A N 1
ATOM 1299 C CA . GLY A 1 168 ? 4.814 -12.448 -2.298 1.00 91.38 168 GLY A CA 1
ATOM 1300 C C . GLY A 1 168 ? 3.667 -13.260 -2.895 1.00 91.38 168 GLY A C 1
ATOM 1301 O O . GLY A 1 168 ? 2.690 -12.719 -3.416 1.00 91.38 168 GLY A O 1
ATOM 1302 N N . GLN A 1 169 ? 3.765 -14.584 -2.784 1.00 92.69 169 GLN A N 1
ATOM 1303 C CA . GLN A 1 169 ? 2.655 -15.471 -3.123 1.00 92.69 169 GLN A CA 1
ATOM 1304 C C . GLN A 1 169 ? 1.482 -15.236 -2.160 1.00 92.69 169 GLN A C 1
ATOM 1306 O O . GLN A 1 169 ? 1.669 -15.168 -0.946 1.00 92.69 169 GLN A O 1
ATOM 1311 N N . THR A 1 170 ? 0.274 -15.106 -2.708 1.00 93.31 170 THR A N 1
ATOM 1312 C CA . THR A 1 170 ? -0.959 -14.936 -1.930 1.00 93.31 170 THR A CA 1
ATOM 1313 C C . THR A 1 170 ? -1.370 -16.252 -1.279 1.00 93.31 170 THR A C 1
ATOM 1315 O O . THR A 1 170 ? -1.400 -17.284 -1.954 1.00 93.31 170 THR A O 1
ATOM 1318 N N . GLU A 1 171 ? -1.773 -16.208 -0.015 1.00 93.19 171 GLU A N 1
ATOM 1319 C CA . GLU A 1 171 ? -2.367 -17.334 0.702 1.00 93.19 171 GLU A CA 1
ATOM 1320 C C . GLU A 1 171 ? -3.700 -16.930 1.338 1.00 93.19 171 GLU A C 1
ATOM 1322 O O . GLU A 1 171 ? -3.873 -15.800 1.789 1.00 93.19 171 GLU A O 1
ATOM 1327 N N . LYS A 1 172 ? -4.648 -17.871 1.438 1.00 91.12 172 LYS A N 1
ATOM 1328 C CA . LYS A 1 172 ? -5.992 -17.576 1.972 1.00 91.12 172 LYS A CA 1
ATOM 1329 C C . LYS A 1 172 ? -5.974 -17.059 3.406 1.00 91.12 172 LYS A C 1
ATOM 1331 O O . LYS A 1 172 ? -6.878 -16.332 3.790 1.00 91.12 172 LYS A O 1
ATOM 1336 N N . ARG A 1 173 ? -4.973 -17.458 4.193 1.00 90.88 173 ARG A N 1
ATOM 1337 C CA . ARG A 1 173 ? -4.817 -17.067 5.601 1.00 90.88 173 ARG A CA 1
ATOM 1338 C C . ARG A 1 173 ? -4.107 -15.732 5.786 1.00 90.88 173 ARG A C 1
ATOM 1340 O O . ARG A 1 173 ? -4.067 -15.243 6.917 1.00 90.88 173 ARG A O 1
ATOM 1347 N N . ASP A 1 174 ? -3.551 -15.157 4.720 1.00 95.44 174 ASP A N 1
ATOM 1348 C CA . ASP A 1 174 ?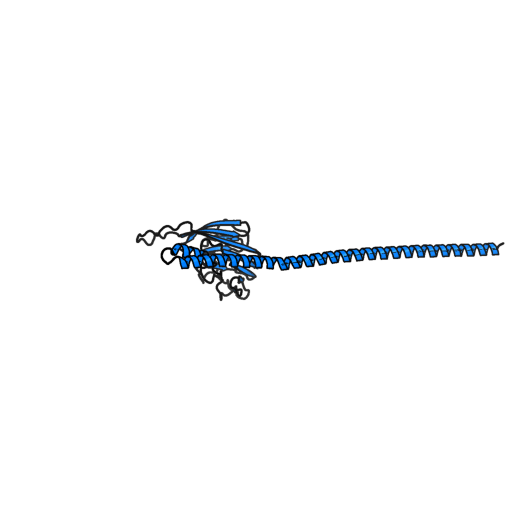 -2.904 -13.856 4.817 1.00 95.44 174 ASP A CA 1
ATOM 1349 C C . ASP A 1 174 ? -3.920 -12.824 5.297 1.00 95.44 174 ASP A C 1
ATOM 1351 O O . ASP A 1 174 ? -5.096 -12.858 4.911 1.00 95.44 174 ASP A O 1
ATOM 1355 N N . SER A 1 175 ? -3.474 -11.916 6.153 1.00 97.06 175 SER A N 1
ATOM 1356 C CA . SER A 1 175 ? -4.346 -10.908 6.732 1.00 97.06 175 SER A CA 1
ATOM 1357 C C . SER A 1 175 ? -3.606 -9.616 7.027 1.00 97.06 175 SER A C 1
ATOM 1359 O O . SER A 1 175 ? -2.433 -9.611 7.393 1.00 97.06 175 SER A O 1
ATOM 1361 N N . LEU A 1 176 ? -4.315 -8.508 6.880 1.00 97.75 176 LEU A N 1
ATOM 1362 C CA . LEU A 1 176 ? -3.880 -7.172 7.244 1.00 97.75 176 LEU A CA 1
ATOM 1363 C C . LEU A 1 176 ? -5.063 -6.472 7.896 1.00 97.75 176 LEU A C 1
ATOM 1365 O O . LEU A 1 176 ? -6.149 -6.441 7.318 1.00 97.75 176 LEU A O 1
ATOM 1369 N N . GLY A 1 177 ? -4.896 -5.950 9.103 1.00 97.81 177 GLY A N 1
ATOM 1370 C CA . GLY A 1 177 ? -6.037 -5.377 9.799 1.00 97.81 177 GLY A CA 1
ATOM 1371 C C . GLY A 1 177 ? -5.778 -4.986 11.234 1.00 97.81 177 GLY A C 1
ATOM 1372 O O . GLY A 1 177 ? -4.669 -4.609 11.609 1.00 97.81 177 GLY A O 1
ATOM 1373 N N . VAL A 1 178 ? -6.846 -5.048 12.016 1.00 97.38 178 VAL A N 1
ATOM 1374 C CA . VAL A 1 178 ? -6.979 -4.438 13.336 1.00 97.38 178 VAL A CA 1
ATOM 1375 C C . VAL A 1 178 ? -7.744 -5.360 14.273 1.00 97.38 178 VAL A C 1
ATOM 1377 O O . VAL A 1 178 ? -8.611 -6.123 13.849 1.00 97.38 178 VAL A O 1
ATOM 1380 N N . CYS A 1 179 ? -7.415 -5.316 15.557 1.00 95.25 179 CYS A N 1
ATOM 1381 C CA . CYS A 1 179 ? -8.014 -6.188 16.559 1.00 95.25 179 CYS A CA 1
ATOM 1382 C C . CYS A 1 179 ? -7.990 -5.555 17.950 1.00 95.25 179 CYS A C 1
ATOM 1384 O O . CYS A 1 179 ? -7.157 -4.696 18.252 1.00 95.25 179 CYS A O 1
ATOM 1386 N N . ALA A 1 180 ? -8.915 -6.000 18.800 1.00 91.44 180 ALA A N 1
ATOM 1387 C CA . ALA A 1 180 ? -9.022 -5.523 20.177 1.00 91.44 180 ALA A CA 1
ATOM 1388 C C . ALA A 1 180 ? -7.912 -6.077 21.086 1.00 91.44 180 ALA A C 1
ATOM 1390 O O . ALA A 1 180 ? -7.520 -5.427 22.051 1.00 91.44 180 ALA A O 1
ATOM 1391 N N . ASP A 1 181 ? -7.374 -7.258 20.769 1.00 86.94 181 ASP A N 1
ATOM 1392 C CA . ASP A 1 181 ? -6.349 -7.936 21.562 1.00 86.94 181 ASP A CA 1
ATOM 1393 C C . ASP A 1 181 ? -5.167 -8.430 20.712 1.00 86.94 181 ASP A C 1
ATOM 1395 O O . ASP A 1 181 ? -5.303 -8.725 19.524 1.00 86.94 181 ASP A O 1
ATOM 1399 N N . SER A 1 182 ? -3.985 -8.541 21.321 1.00 78.75 182 SER A N 1
ATOM 1400 C CA . SER A 1 182 ? -2.802 -9.158 20.711 1.00 78.75 182 SER A CA 1
ATOM 1401 C C . SER A 1 182 ? -2.603 -10.568 21.275 1.00 78.75 182 SER A C 1
ATOM 1403 O O . SER A 1 182 ? -2.025 -10.771 22.341 1.00 78.75 182 SER A O 1
ATOM 1405 N N . ARG A 1 183 ? -3.128 -11.575 20.565 1.00 76.94 183 ARG A N 1
ATOM 1406 C CA . ARG A 1 183 ? -2.979 -12.993 20.930 1.00 76.94 183 ARG A CA 1
ATOM 1407 C C . ARG A 1 183 ? -1.808 -13.607 20.175 1.00 76.94 183 ARG A C 1
ATOM 1409 O O . ARG A 1 183 ? -1.837 -13.690 18.951 1.00 76.94 183 ARG A O 1
ATOM 1416 N N . THR A 1 184 ? -0.804 -14.075 20.908 1.00 69.62 184 THR A N 1
ATOM 1417 C CA . THR A 1 184 ? 0.419 -14.662 20.337 1.00 69.62 184 THR A CA 1
ATOM 1418 C C . THR A 1 184 ? 0.198 -16.019 19.663 1.00 69.62 184 THR A C 1
ATOM 1420 O O . THR A 1 184 ? 0.997 -16.397 18.816 1.00 69.62 184 THR A O 1
ATOM 1423 N N . ASP A 1 185 ? -0.887 -16.724 19.990 1.00 76.75 185 ASP A N 1
ATOM 1424 C CA . ASP A 1 185 ? -1.209 -18.065 19.474 1.00 76.75 185 ASP A CA 1
ATOM 1425 C C . ASP A 1 185 ? -2.156 -18.024 18.260 1.00 76.75 185 ASP A C 1
ATOM 1427 O O . ASP A 1 185 ? -3.110 -18.793 18.156 1.00 76.75 185 ASP A O 1
ATOM 1431 N N . THR A 1 186 ? -1.983 -17.037 17.374 1.00 83.38 186 THR A N 1
ATOM 1432 C CA . THR A 1 186 ? -2.853 -16.889 16.199 1.00 83.38 186 THR A CA 1
ATOM 1433 C C . THR A 1 186 ? -2.059 -16.742 14.909 1.00 83.38 186 THR A C 1
ATOM 1435 O O . THR A 1 186 ? -1.142 -15.926 14.796 1.00 83.38 186 THR A O 1
ATOM 1438 N N . ASP A 1 187 ? -2.458 -17.526 13.908 1.00 88.12 187 ASP A N 1
ATOM 1439 C CA . ASP A 1 187 ? -1.849 -17.528 12.574 1.00 88.12 187 ASP A CA 1
ATOM 1440 C C . ASP A 1 187 ? -2.326 -16.349 11.708 1.00 88.12 187 ASP A C 1
ATOM 1442 O O . ASP A 1 187 ? -1.675 -15.969 10.733 1.00 88.12 187 ASP A O 1
ATOM 1446 N N . SER A 1 188 ? -3.501 -15.795 12.018 1.00 94.31 188 SER A N 1
ATOM 1447 C CA . SER A 1 188 ? -4.173 -14.786 11.201 1.00 94.31 188 SER A CA 1
ATOM 1448 C C . SER A 1 188 ? -5.116 -13.906 12.021 1.00 94.31 188 SER A C 1
ATOM 1450 O O . SER A 1 188 ? -5.619 -14.311 13.071 1.00 94.31 188 SER A O 1
ATOM 1452 N N . LEU A 1 189 ? -5.396 -12.707 11.505 1.00 96.50 189 LEU A N 1
ATOM 1453 C CA . LEU A 1 189 ? -6.443 -11.811 12.003 1.00 96.50 189 LEU A CA 1
ATOM 1454 C C . LEU A 1 189 ? -7.852 -12.224 11.549 1.00 96.50 189 LEU A C 1
ATOM 1456 O O . LEU A 1 189 ? -8.825 -11.570 11.916 1.00 96.50 189 LEU A O 1
ATOM 1460 N N . GLN A 1 190 ? -7.989 -13.305 10.778 1.00 96.31 190 GLN A N 1
ATOM 1461 C CA . GLN A 1 190 ? -9.276 -13.903 10.405 1.00 96.31 190 GLN A CA 1
ATOM 1462 C C . GLN A 1 190 ? -9.899 -14.649 11.598 1.00 96.31 190 GLN A C 1
ATOM 1464 O O . GLN A 1 190 ? -10.091 -15.863 11.575 1.00 96.31 190 GLN A O 1
ATOM 1469 N N . ARG A 1 191 ? -10.173 -13.918 12.678 1.00 94.69 191 ARG A N 1
ATOM 1470 C CA . ARG A 1 191 ? -10.616 -14.453 13.966 1.00 94.69 191 ARG A CA 1
ATOM 1471 C C . ARG A 1 191 ? -11.585 -13.510 14.660 1.00 94.69 191 ARG A C 1
ATOM 1473 O O . ARG A 1 191 ? -11.798 -12.380 14.226 1.00 94.69 191 ARG A O 1
ATOM 1480 N N . ASP A 1 192 ? -12.139 -13.992 15.760 1.00 94.00 192 ASP A N 1
ATOM 1481 C CA . ASP A 1 192 ? -12.990 -13.195 16.628 1.00 94.00 192 ASP A CA 1
ATOM 1482 C C . ASP A 1 192 ? -12.248 -11.981 17.221 1.00 94.00 192 ASP A C 1
ATOM 1484 O O . ASP A 1 192 ? -11.020 -12.014 17.400 1.00 94.00 192 ASP A O 1
ATOM 1488 N N . GLN A 1 193 ? -13.000 -10.911 17.499 1.00 93.38 193 GLN A N 1
ATOM 1489 C CA . GLN A 1 193 ? -12.498 -9.618 17.990 1.00 93.38 193 GLN A CA 1
ATOM 1490 C C . GLN A 1 193 ? -11.448 -8.963 17.068 1.00 93.38 193 GLN A C 1
ATOM 1492 O O . GLN A 1 193 ? -10.585 -8.196 17.516 1.00 93.38 193 GLN A O 1
ATOM 1497 N N . ALA A 1 194 ? -11.523 -9.250 15.765 1.00 95.94 194 ALA A N 1
ATOM 1498 C CA . ALA A 1 194 ? -10.645 -8.699 14.741 1.00 95.94 194 ALA A CA 1
ATOM 1499 C C . ALA A 1 194 ? -11.390 -8.414 13.430 1.00 95.94 194 ALA A C 1
ATOM 1501 O O . ALA A 1 194 ? -12.372 -9.069 13.072 1.00 95.94 194 ALA A O 1
ATOM 1502 N N . VAL A 1 195 ? -10.869 -7.439 12.693 1.00 97.81 195 VAL A N 1
ATOM 1503 C CA . VAL A 1 195 ? -11.303 -7.064 11.350 1.00 97.81 195 VAL A CA 1
ATOM 1504 C C . VAL A 1 195 ? -10.077 -7.013 10.457 1.00 97.81 195 VAL A C 1
ATOM 1506 O O . VAL A 1 195 ? -9.079 -6.376 10.797 1.00 97.81 195 VAL A O 1
ATOM 1509 N N . CYS A 1 196 ? -10.128 -7.667 9.303 1.00 98.12 196 CYS A N 1
ATOM 1510 C CA . CYS A 1 196 ? -8.997 -7.671 8.383 1.00 98.12 196 CYS A CA 1
ATOM 1511 C C . CYS A 1 196 ? -9.409 -7.836 6.923 1.00 98.12 196 CYS A C 1
ATOM 1513 O O . CYS A 1 196 ? -10.521 -8.253 6.604 1.00 98.12 196 CYS A O 1
ATOM 1515 N N . ILE A 1 197 ? -8.469 -7.519 6.039 1.00 98.31 197 ILE A N 1
ATOM 1516 C CA . ILE A 1 197 ? -8.500 -7.846 4.619 1.00 98.31 197 ILE A CA 1
ATOM 1517 C C . ILE A 1 197 ? -7.411 -8.886 4.327 1.00 98.31 197 ILE A C 1
ATOM 1519 O O . ILE A 1 197 ? -6.306 -8.808 4.867 1.00 98.31 197 ILE A O 1
ATOM 1523 N N . SER A 1 198 ? -7.716 -9.867 3.483 1.00 97.56 198 SER A N 1
ATOM 1524 C CA . SER A 1 198 ? -6.744 -10.831 2.964 1.00 97.56 198 SER A CA 1
ATOM 1525 C C . SER A 1 198 ? -6.085 -10.329 1.676 1.00 97.56 198 SER A C 1
ATOM 1527 O O . SER A 1 198 ? -6.586 -9.426 1.007 1.00 97.56 198 SER A O 1
ATOM 1529 N N . THR A 1 199 ? -4.958 -10.919 1.279 1.00 96.69 199 THR A N 1
ATOM 1530 C CA . THR A 1 199 ? -4.201 -10.497 0.086 1.00 96.69 199 THR A CA 1
ATOM 1531 C C . THR A 1 199 ? -4.982 -10.668 -1.221 1.00 96.69 199 THR A C 1
ATOM 1533 O O . THR A 1 199 ? -4.710 -9.969 -2.195 1.00 96.69 199 THR A O 1
ATOM 1536 N N . ASN A 1 200 ? -6.013 -11.516 -1.240 1.00 96.56 200 ASN A N 1
ATOM 1537 C CA . ASN A 1 200 ? -6.939 -11.664 -2.367 1.00 96.56 200 ASN A CA 1
ATOM 1538 C C . ASN A 1 200 ? -8.091 -10.633 -2.391 1.00 96.56 200 ASN A C 1
ATOM 1540 O O . ASN A 1 200 ? -8.881 -10.655 -3.331 1.00 96.56 200 ASN A O 1
ATOM 1544 N N . GLY A 1 201 ? -8.199 -9.756 -1.386 1.00 97.12 201 GLY A N 1
ATOM 1545 C CA . GLY A 1 201 ? -9.256 -8.745 -1.275 1.00 97.12 201 GLY A CA 1
ATOM 1546 C C . GLY A 1 201 ? -10.492 -9.165 -0.465 1.00 97.12 201 GLY A C 1
ATOM 1547 O O . GLY A 1 201 ? -11.407 -8.356 -0.291 1.00 97.12 201 GLY A O 1
ATOM 1548 N N . ALA A 1 202 ? -10.538 -10.393 0.062 1.00 97.94 202 ALA A N 1
ATOM 1549 C CA . ALA A 1 202 ? -11.608 -10.835 0.956 1.00 97.94 202 ALA A CA 1
ATOM 1550 C C . ALA A 1 202 ? -11.541 -10.104 2.305 1.00 97.94 202 ALA A C 1
ATOM 1552 O O . ALA A 1 202 ? -10.463 -9.956 2.882 1.00 97.94 202 ALA A O 1
ATOM 1553 N N . VAL A 1 203 ? -12.691 -9.659 2.814 1.00 98.31 203 VAL A N 1
ATOM 1554 C CA . VAL A 1 203 ? -12.799 -8.903 4.071 1.00 98.31 203 VAL A CA 1
ATOM 1555 C C . VAL A 1 203 ? -13.448 -9.773 5.136 1.00 98.31 203 VAL A C 1
ATOM 1557 O O . VAL A 1 203 ? -14.463 -10.410 4.876 1.00 98.31 203 VAL A O 1
ATOM 1560 N N . PHE A 1 204 ? -12.881 -9.784 6.338 1.00 98.19 204 PHE A N 1
ATOM 1561 C CA . PHE A 1 204 ? -13.340 -10.589 7.463 1.00 98.19 204 PHE A CA 1
ATOM 1562 C C . PHE A 1 204 ? -13.703 -9.699 8.648 1.00 98.19 204 PHE A C 1
ATOM 1564 O O . PHE A 1 204 ? -12.960 -8.778 8.990 1.00 98.19 204 PHE A O 1
ATOM 1571 N N . VAL A 1 205 ? -14.823 -10.017 9.297 1.00 97.50 205 VAL A N 1
ATOM 1572 C CA . VAL A 1 205 ? -15.312 -9.350 10.510 1.00 97.50 205 VAL A CA 1
ATOM 1573 C C . VAL A 1 205 ? -15.597 -10.419 11.553 1.00 97.50 205 VAL A C 1
ATOM 1575 O O . VAL A 1 205 ? -16.421 -11.303 11.313 1.00 97.50 205 VAL A O 1
ATOM 1578 N N . ASN A 1 206 ? -14.890 -10.376 12.684 1.00 95.44 206 ASN A N 1
ATOM 1579 C CA . ASN A 1 206 ? -14.935 -11.411 13.723 1.00 95.44 206 ASN A CA 1
ATOM 1580 C C . ASN A 1 206 ? -14.757 -12.829 13.138 1.00 95.44 206 ASN A C 1
ATOM 1582 O O . ASN A 1 206 ? -15.495 -13.762 13.445 1.00 95.44 206 ASN A O 1
ATOM 1586 N N . GLY A 1 207 ? -13.802 -12.969 12.212 1.00 95.06 207 GLY A N 1
ATOM 1587 C CA . GLY A 1 207 ? -13.459 -14.230 11.546 1.00 95.06 207 GLY A CA 1
ATOM 1588 C C . GLY A 1 207 ? -14.434 -14.688 10.460 1.00 95.06 207 GLY A C 1
ATOM 1589 O O . GLY A 1 207 ? -14.169 -15.682 9.787 1.00 95.06 207 GLY A O 1
ATOM 1590 N N . LYS A 1 208 ? -15.537 -13.968 10.235 1.00 97.00 208 LYS A N 1
ATOM 1591 C CA . LYS A 1 208 ? -16.500 -14.286 9.179 1.00 97.00 208 LYS A CA 1
ATOM 1592 C C . LYS A 1 208 ? -16.216 -13.473 7.921 1.00 97.00 208 LYS A C 1
ATOM 1594 O O . LYS A 1 208 ? -16.176 -12.246 7.974 1.00 97.00 208 LYS A O 1
ATOM 1599 N N . GLU A 1 209 ? -16.069 -14.159 6.791 1.00 97.19 209 GLU A N 1
ATOM 1600 C CA . GLU A 1 209 ? -15.899 -13.515 5.487 1.00 97.19 209 GLU A CA 1
ATOM 1601 C C . GLU A 1 209 ? -17.173 -12.758 5.074 1.00 97.19 209 GLU A C 1
ATOM 1603 O O . GLU A 1 209 ? -18.296 -13.264 5.175 1.00 97.19 209 GLU A O 1
ATOM 1608 N N . MET A 1 210 ? -16.983 -11.531 4.604 1.00 96.25 210 MET A N 1
ATOM 1609 C CA . MET A 1 210 ? -18.004 -10.665 4.031 1.00 96.25 210 MET A CA 1
ATOM 1610 C C . MET A 1 210 ? -18.199 -10.987 2.548 1.00 96.25 210 MET A C 1
ATOM 1612 O O . MET A 1 210 ? -17.264 -11.350 1.841 1.00 96.25 210 MET A O 1
ATOM 1616 N N . THR A 1 211 ? -19.412 -10.786 2.034 1.00 94.38 211 THR A N 1
ATOM 1617 C CA . THR A 1 211 ? -19.700 -10.996 0.603 1.00 94.38 211 THR A CA 1
ATOM 1618 C C . THR A 1 211 ? -19.087 -9.919 -0.290 1.00 94.38 211 THR A C 1
ATOM 1620 O O . THR A 1 211 ? -18.774 -10.180 -1.450 1.00 94.38 211 THR A O 1
ATOM 1623 N N . ASN A 1 212 ? -18.932 -8.702 0.234 1.00 94.06 212 ASN A N 1
ATOM 1624 C CA . ASN A 1 212 ? -18.313 -7.597 -0.486 1.00 94.06 212 ASN A CA 1
ATOM 1625 C C . ASN A 1 212 ? -16.792 -7.712 -0.380 1.00 94.06 212 ASN A C 1
ATOM 1627 O O . ASN A 1 212 ? -16.239 -7.649 0.716 1.00 94.06 212 ASN A O 1
ATOM 1631 N N . GLN A 1 213 ? -16.134 -7.847 -1.529 1.00 95.50 213 GLN A N 1
ATOM 1632 C CA . GLN A 1 213 ? -14.682 -7.939 -1.628 1.00 95.50 213 GLN A CA 1
ATOM 1633 C C . GLN A 1 213 ? -14.088 -6.652 -2.205 1.00 95.50 213 GLN A C 1
ATOM 1635 O O . GLN A 1 213 ? -14.698 -5.965 -3.035 1.00 95.50 213 GLN A O 1
ATOM 1640 N N . LEU A 1 214 ? -12.873 -6.351 -1.769 1.00 97.56 214 LEU A N 1
ATOM 1641 C CA . LEU A 1 214 ? -12.037 -5.283 -2.299 1.00 97.56 214 LEU A CA 1
ATOM 1642 C C . LEU A 1 214 ? -11.119 -5.828 -3.409 1.00 97.56 214 LEU A C 1
ATOM 1644 O O . LEU A 1 214 ? -11.032 -7.042 -3.598 1.00 97.56 214 LEU A O 1
ATOM 1648 N N . PRO A 1 215 ? -10.456 -4.961 -4.194 1.00 97.19 215 PRO A N 1
ATOM 1649 C CA . PRO A 1 215 ? -9.461 -5.406 -5.161 1.00 97.19 215 PRO A CA 1
ATOM 1650 C C . PRO A 1 215 ? -8.343 -6.202 -4.477 1.00 97.19 215 PRO A C 1
ATOM 1652 O O . PRO A 1 215 ? -7.952 -5.891 -3.352 1.00 97.19 215 PRO A O 1
ATOM 1655 N N . ALA A 1 216 ? -7.813 -7.209 -5.173 1.00 96.69 216 ALA A N 1
ATOM 1656 C CA . ALA A 1 216 ? -6.664 -7.962 -4.686 1.00 96.69 216 ALA A CA 1
ATOM 1657 C C . ALA A 1 216 ? -5.460 -7.037 -4.461 1.00 96.69 216 ALA A C 1
ATOM 1659 O O . ALA A 1 216 ? -5.222 -6.090 -5.216 1.00 96.69 216 ALA A O 1
ATOM 1660 N N . ILE A 1 217 ? -4.700 -7.328 -3.412 1.00 96.88 217 ILE A N 1
ATOM 1661 C CA . ILE A 1 217 ? -3.584 -6.503 -2.973 1.00 96.88 217 ILE A CA 1
ATOM 1662 C C . ILE A 1 217 ? -2.363 -6.791 -3.852 1.00 96.88 217 ILE A C 1
ATOM 1664 O O . ILE A 1 217 ? -1.895 -7.925 -3.940 1.00 96.88 217 ILE A O 1
ATOM 1668 N N . THR A 1 218 ? -1.802 -5.745 -4.456 1.00 96.31 218 THR A N 1
ATOM 1669 C CA . THR A 1 218 ? -0.589 -5.809 -5.279 1.00 96.31 218 THR A CA 1
ATOM 1670 C C . THR A 1 218 ? 0.472 -4.836 -4.770 1.00 96.31 218 THR A C 1
ATOM 1672 O O . THR A 1 218 ? 0.233 -4.023 -3.875 1.00 96.31 218 THR A O 1
ATOM 1675 N N . VAL A 1 219 ? 1.676 -4.887 -5.345 1.00 97.69 219 VAL A N 1
ATOM 1676 C CA . VAL A 1 219 ? 2.704 -3.871 -5.074 1.00 97.69 219 VAL A CA 1
ATOM 1677 C C . VAL A 1 219 ? 2.154 -2.486 -5.424 1.00 97.69 219 VAL A C 1
ATOM 1679 O O . VAL A 1 219 ? 1.578 -2.294 -6.491 1.00 97.69 219 VAL A O 1
ATOM 1682 N N . GLY A 1 220 ? 2.311 -1.532 -4.510 1.00 94.81 220 GLY A N 1
ATOM 1683 C CA . GLY A 1 220 ? 1.782 -0.175 -4.627 1.00 94.81 220 GLY A CA 1
ATOM 1684 C C . GLY A 1 220 ? 0.380 0.016 -4.044 1.00 94.81 220 GLY A C 1
ATOM 1685 O O . GLY A 1 220 ? -0.006 1.164 -3.835 1.00 94.81 220 GLY A O 1
ATOM 1686 N N . SER A 1 221 ? -0.357 -1.057 -3.727 1.00 96.44 221 SER A N 1
ATOM 1687 C CA . SER A 1 221 ? -1.674 -0.945 -3.094 1.00 96.44 221 SER A CA 1
ATOM 1688 C C . SER A 1 221 ? -1.575 -0.262 -1.731 1.00 96.44 221 SER A C 1
ATOM 1690 O O . SER A 1 221 ? -0.727 -0.612 -0.903 1.00 96.44 221 SER A O 1
ATOM 1692 N N . SER A 1 222 ? -2.492 0.675 -1.498 1.00 97.25 222 SER A N 1
ATOM 1693 C CA . SER A 1 222 ? -2.763 1.246 -0.183 1.00 97.25 222 SER A CA 1
ATOM 1694 C C . SER A 1 222 ? -4.070 0.669 0.352 1.00 97.25 222 SER A C 1
ATOM 1696 O O . SER A 1 222 ? -5.069 0.635 -0.370 1.00 97.25 222 SER A O 1
ATOM 1698 N N . VAL A 1 223 ? -4.050 0.201 1.597 1.00 98.25 223 VAL A N 1
ATOM 1699 C CA . VAL A 1 223 ? -5.226 -0.256 2.342 1.00 98.25 223 VAL A CA 1
ATOM 1700 C C . VAL A 1 223 ? -5.429 0.690 3.515 1.00 98.25 223 VAL A C 1
ATOM 1702 O O . VAL A 1 223 ? -4.505 0.870 4.310 1.00 98.25 223 VAL A O 1
ATOM 1705 N N . THR A 1 224 ? -6.612 1.280 3.625 1.00 97.88 224 THR A N 1
ATOM 1706 C CA . THR A 1 224 ? -6.963 2.205 4.705 1.00 97.88 224 THR A CA 1
ATOM 1707 C C . THR A 1 224 ? -8.014 1.599 5.619 1.00 97.88 224 THR A C 1
ATOM 1709 O O . THR A 1 224 ? -8.880 0.849 5.169 1.00 97.88 224 THR A O 1
ATOM 1712 N N . PHE A 1 225 ? -7.924 1.924 6.904 1.00 98.06 225 PHE A N 1
ATOM 1713 C CA . PHE A 1 225 ? -8.939 1.635 7.905 1.00 98.06 225 PHE A CA 1
ATOM 1714 C C . PHE A 1 225 ? -9.347 2.948 8.559 1.00 98.06 225 PHE A C 1
ATOM 1716 O O . PHE A 1 225 ? -8.518 3.635 9.164 1.00 98.06 225 PHE A O 1
ATOM 1723 N N . ASP A 1 226 ? -10.633 3.253 8.472 1.00 95.00 226 ASP A N 1
ATOM 1724 C CA . ASP A 1 226 ? -11.269 4.386 9.126 1.00 95.00 226 ASP A CA 1
ATOM 1725 C C . ASP A 1 226 ? -12.360 3.860 10.054 1.00 95.00 226 ASP A C 1
ATOM 1727 O O . ASP A 1 226 ? -13.126 2.963 9.692 1.00 95.00 226 ASP A O 1
ATOM 1731 N N . MET A 1 227 ? -12.407 4.386 11.277 1.00 92.31 227 MET A N 1
ATOM 1732 C CA . MET A 1 227 ? -13.338 3.919 12.301 1.00 92.31 227 MET A CA 1
ATOM 1733 C C . MET A 1 227 ? -14.034 5.061 13.010 1.00 92.31 227 MET A C 1
ATOM 1735 O O . MET A 1 227 ? -13.393 5.997 13.485 1.00 92.31 227 MET A O 1
ATOM 1739 N N . GLU A 1 228 ? -15.342 4.918 13.176 1.00 89.44 228 GLU A N 1
ATOM 1740 C CA . GLU A 1 228 ? -16.179 5.845 13.925 1.00 89.44 228 GLU A CA 1
ATOM 1741 C C . GLU A 1 228 ? -16.988 5.096 14.980 1.00 89.44 228 GLU A C 1
ATOM 1743 O O . GLU A 1 228 ? -17.492 3.997 14.747 1.00 89.44 228 GLU A O 1
ATOM 1748 N N . VAL A 1 229 ? -17.135 5.694 16.159 1.00 87.12 229 VAL A N 1
ATOM 1749 C CA . VAL A 1 229 ? -17.977 5.121 17.210 1.00 87.12 229 VAL A CA 1
ATOM 1750 C C . VAL A 1 229 ? -19.433 5.455 16.901 1.00 87.12 229 VAL A C 1
ATOM 1752 O O . VAL A 1 229 ? -19.774 6.626 16.755 1.00 87.12 229 VAL A O 1
ATOM 1755 N N . VAL A 1 230 ? -20.295 4.437 16.803 1.00 82.62 230 VAL A N 1
ATOM 1756 C CA . VAL A 1 230 ? -21.714 4.634 16.455 1.00 82.62 230 VAL A CA 1
ATOM 1757 C C . VAL A 1 230 ? -22.577 4.816 17.698 1.00 82.62 230 VAL A C 1
ATOM 1759 O O . VAL A 1 230 ? -23.431 5.692 17.709 1.00 82.62 230 VAL A O 1
ATOM 1762 N N . ASN A 1 231 ? -22.371 4.000 18.736 1.00 67.62 231 ASN A N 1
ATOM 1763 C CA . ASN A 1 231 ? -23.134 4.060 19.986 1.00 67.62 231 ASN A CA 1
ATOM 1764 C C . ASN A 1 231 ? -22.234 3.738 21.190 1.00 67.62 231 ASN A C 1
ATOM 1766 O O . ASN A 1 231 ? -21.606 2.680 21.219 1.00 67.62 231 ASN A O 1
ATOM 1770 N N . LEU A 1 232 ? -22.261 4.601 22.212 1.00 57.03 232 LEU A N 1
ATOM 1771 C CA . LEU A 1 232 ? -21.950 4.251 23.602 1.00 57.03 232 LEU A CA 1
ATOM 1772 C C . LEU A 1 232 ? -23.279 4.231 24.369 1.00 57.03 232 LEU A C 1
ATOM 1774 O O . LEU A 1 232 ? -23.743 5.278 24.816 1.00 57.03 232 LEU A O 1
ATOM 1778 N N . PHE A 1 233 ? -23.944 3.083 24.498 1.00 47.41 233 PHE A N 1
ATOM 1779 C CA . PHE A 1 233 ? -25.057 3.017 25.450 1.00 47.41 233 PHE A CA 1
ATOM 1780 C C . PHE A 1 233 ? -24.484 2.967 26.874 1.00 47.41 233 PHE A C 1
ATOM 1782 O O . PHE A 1 233 ? -23.511 2.244 27.098 1.00 47.41 233 PHE A O 1
ATOM 1789 N N . PRO A 1 234 ? -25.046 3.712 27.845 1.00 41.59 234 PRO A N 1
ATOM 1790 C CA . PRO A 1 234 ? -24.604 3.609 29.226 1.00 41.59 234 PRO A CA 1
ATOM 1791 C C . PRO A 1 234 ? -24.854 2.183 29.719 1.00 41.59 234 PRO A C 1
ATOM 1793 O O . PRO A 1 234 ? -25.961 1.654 29.588 1.00 41.59 234 PRO A O 1
ATOM 1796 N N . VAL A 1 235 ? -23.812 1.572 30.289 1.00 44.31 235 VAL A N 1
ATOM 1797 C CA . VAL A 1 235 ? -23.920 0.330 31.059 1.00 44.31 235 VAL A CA 1
ATOM 1798 C C . VAL A 1 235 ? -25.020 0.550 32.094 1.00 44.31 235 VAL A C 1
ATOM 1800 O O . VAL A 1 235 ? -24.918 1.417 32.962 1.00 44.31 235 VAL A O 1
ATOM 1803 N N . SER A 1 236 ? -26.124 -0.176 31.946 1.00 41.50 236 SER A N 1
ATOM 1804 C CA . SER A 1 236 ? -27.253 -0.072 32.862 1.00 41.50 236 SER A CA 1
ATOM 1805 C C . SER A 1 236 ? -26.791 -0.530 34.241 1.00 41.50 236 SER A C 1
ATOM 1807 O O . SER A 1 236 ? -26.259 -1.624 34.387 1.00 41.50 236 SER A O 1
ATOM 1809 N N . ASN A 1 237 ? -27.007 0.306 35.256 1.00 40.69 237 ASN A N 1
ATOM 1810 C CA . ASN A 1 237 ? -26.574 0.106 36.642 1.00 40.69 237 ASN A CA 1
ATOM 1811 C C . ASN A 1 237 ? -27.406 -0.964 37.389 1.00 40.69 237 ASN A C 1
ATOM 1813 O O . ASN A 1 237 ? -27.739 -0.803 38.561 1.00 40.69 237 ASN A O 1
ATOM 1817 N N . ASN A 1 238 ? -27.807 -2.033 36.699 1.00 42.56 238 ASN A N 1
ATOM 1818 C CA . ASN A 1 238 ? -28.513 -3.161 37.289 1.00 42.56 238 ASN A CA 1
ATOM 1819 C C . ASN A 1 238 ? -27.526 -4.308 37.492 1.00 42.56 238 ASN A C 1
ATOM 1821 O O . ASN A 1 238 ? -26.826 -4.698 36.566 1.00 42.56 238 ASN A O 1
ATOM 1825 N N . ASN A 1 239 ? -27.515 -4.858 38.708 1.00 44.19 239 ASN A N 1
ATOM 1826 C CA . ASN A 1 239 ? -26.672 -5.959 39.199 1.00 44.19 239 ASN A CA 1
ATOM 1827 C C . ASN A 1 239 ? -26.896 -7.311 38.481 1.00 44.19 239 ASN A C 1
ATOM 1829 O O . ASN A 1 239 ? -26.850 -8.363 39.118 1.00 44.19 239 ASN A O 1
ATOM 1833 N N . ASN A 1 240 ? -27.168 -7.314 37.177 1.00 44.81 240 ASN A N 1
ATOM 1834 C CA . ASN A 1 240 ? -27.363 -8.515 36.385 1.00 44.81 240 ASN A CA 1
ATOM 1835 C C . ASN A 1 240 ? -26.210 -8.634 35.367 1.00 44.81 240 ASN A C 1
ATOM 1837 O O . ASN A 1 240 ? -26.195 -7.905 34.379 1.00 44.81 240 ASN A O 1
ATOM 1841 N N . PRO A 1 241 ? -25.234 -9.535 35.575 1.00 44.25 241 PRO A N 1
ATOM 1842 C CA . PRO A 1 241 ? -23.999 -9.616 34.781 1.00 44.25 241 PRO A CA 1
ATOM 1843 C C . PRO A 1 241 ? -24.193 -10.219 33.374 1.00 44.25 241 PRO A C 1
ATOM 1845 O O . PRO A 1 241 ? -23.245 -10.730 32.788 1.00 44.25 241 PRO A O 1
ATOM 1848 N N . SER A 1 242 ? -25.417 -10.207 32.840 1.00 43.75 242 SER A N 1
ATOM 1849 C CA . SER A 1 242 ? -25.788 -10.861 31.575 1.00 43.75 242 SER A CA 1
ATOM 1850 C C . SER A 1 242 ? -26.263 -9.908 30.476 1.00 43.75 242 SER A C 1
ATOM 1852 O O . SER A 1 242 ? -26.490 -10.370 29.364 1.00 43.75 242 SER A O 1
ATOM 1854 N N . ASP A 1 243 ? -26.358 -8.602 30.745 1.00 43.88 243 ASP A N 1
ATOM 1855 C CA . ASP A 1 243 ? -26.763 -7.595 29.753 1.00 43.88 243 ASP A CA 1
ATOM 1856 C C . ASP A 1 243 ? -25.565 -6.683 29.427 1.00 43.88 243 ASP A C 1
ATOM 1858 O O . ASP A 1 243 ? -25.483 -5.515 29.811 1.00 43.88 243 ASP A O 1
ATOM 1862 N N . GLY A 1 244 ? -24.546 -7.285 28.805 1.00 45.44 244 GLY A N 1
ATOM 1863 C CA . GLY A 1 244 ? -23.350 -6.586 28.338 1.00 45.44 244 GLY A CA 1
ATOM 1864 C C . GLY A 1 244 ? -23.704 -5.687 27.157 1.00 45.44 244 GLY A C 1
ATOM 1865 O O . GLY A 1 244 ? -24.074 -6.174 26.093 1.00 45.44 244 GLY A O 1
ATOM 1866 N N . GLY A 1 245 ? -23.630 -4.369 27.339 1.00 53.56 245 GLY A N 1
ATOM 1867 C CA . GLY A 1 245 ? -23.844 -3.426 26.245 1.00 53.56 245 GLY A CA 1
ATOM 1868 C C . GLY A 1 245 ? -22.803 -3.634 25.142 1.00 53.56 245 GLY A C 1
ATOM 1869 O O . GLY A 1 245 ? -21.612 -3.467 25.386 1.00 53.56 245 GLY A O 1
ATOM 1870 N N . ASN A 1 246 ? -23.246 -3.977 23.930 1.00 62.34 246 ASN A N 1
ATOM 1871 C CA . ASN A 1 246 ? -22.352 -4.157 22.784 1.00 62.34 246 ASN A CA 1
ATOM 1872 C C . ASN A 1 246 ? -21.741 -2.813 22.358 1.00 62.34 246 ASN A C 1
ATOM 1874 O O . ASN A 1 246 ? -22.470 -1.870 2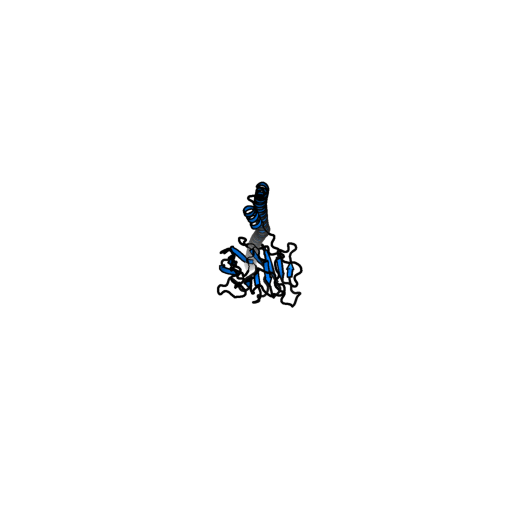2.029 1.00 62.34 246 ASN A O 1
ATOM 1878 N N . PHE A 1 247 ? -20.410 -2.742 22.304 1.00 82.69 247 PHE A N 1
ATOM 1879 C CA . PHE A 1 247 ? -19.694 -1.599 21.747 1.00 82.69 247 PHE A CA 1
ATOM 1880 C C . PHE A 1 247 ? -19.678 -1.715 20.220 1.00 82.69 247 PHE A C 1
ATOM 1882 O O . PHE A 1 247 ? -19.283 -2.742 19.667 1.00 82.69 247 PHE A O 1
ATOM 1889 N N . LYS A 1 248 ? -20.168 -0.681 19.528 1.00 89.62 248 LYS A N 1
ATOM 1890 C CA . LYS A 1 248 ? -20.391 -0.717 18.078 1.00 89.62 248 LYS A CA 1
ATOM 1891 C C . LYS A 1 248 ? -19.557 0.338 17.363 1.00 89.62 248 LYS A C 1
ATOM 1893 O O . LYS A 1 248 ? -19.787 1.539 17.528 1.00 89.62 248 LYS A O 1
ATOM 1898 N N . LEU A 1 249 ? -18.660 -0.132 16.505 1.00 92.00 249 LEU A N 1
ATOM 1899 C CA . LEU A 1 249 ? -17.855 0.688 15.608 1.00 92.00 249 LEU A CA 1
ATOM 1900 C C . LEU A 1 249 ? -18.404 0.604 14.186 1.00 92.00 249 LEU A C 1
ATOM 1902 O O . LEU A 1 249 ? -18.837 -0.457 13.746 1.00 92.00 249 LEU A O 1
ATOM 1906 N N . ARG A 1 250 ? -18.366 1.707 13.447 1.00 95.06 250 ARG A N 1
ATOM 1907 C CA . ARG A 1 250 ? -18.509 1.713 11.993 1.00 95.06 250 ARG A CA 1
ATOM 1908 C C . ARG A 1 250 ? -17.120 1.714 11.397 1.00 95.06 250 ARG A C 1
ATOM 1910 O O . ARG A 1 250 ? -16.342 2.618 11.680 1.00 95.06 250 ARG A O 1
ATOM 1917 N N . VAL A 1 251 ? -16.823 0.696 10.605 1.00 96.88 251 VAL A N 1
ATOM 1918 C CA . VAL A 1 251 ? -15.515 0.503 9.988 1.00 96.88 251 VAL A CA 1
ATOM 1919 C C . VAL A 1 251 ? -15.656 0.680 8.487 1.00 96.88 251 VAL A C 1
ATOM 1921 O O . VAL A 1 251 ? -16.518 0.053 7.868 1.00 96.88 251 VAL A O 1
ATOM 1924 N N . THR A 1 252 ? -14.779 1.495 7.917 1.00 97.94 252 THR A N 1
ATOM 1925 C CA . THR A 1 252 ? -14.586 1.634 6.477 1.00 97.94 252 THR A CA 1
ATOM 1926 C C . THR A 1 252 ? -13.207 1.091 6.132 1.00 97.94 252 THR A C 1
ATOM 1928 O O . THR A 1 252 ? -12.203 1.567 6.660 1.00 97.94 252 THR A O 1
ATOM 1931 N N . ILE A 1 253 ? -13.150 0.083 5.259 1.00 98.44 253 ILE A N 1
ATOM 1932 C CA . ILE A 1 253 ? -11.891 -0.406 4.687 1.00 98.44 253 ILE A CA 1
ATOM 1933 C C . ILE A 1 253 ? -11.818 0.062 3.241 1.00 98.44 253 ILE A C 1
ATOM 1935 O O . ILE A 1 253 ? -12.656 -0.333 2.427 1.00 98.44 253 ILE A O 1
ATOM 1939 N N . GLY A 1 254 ? -10.814 0.874 2.922 1.00 97.50 254 GLY A N 1
ATOM 1940 C CA . GLY A 1 254 ? -10.542 1.355 1.571 1.00 97.50 254 GLY A CA 1
ATOM 1941 C C . GLY A 1 254 ? -9.384 0.602 0.924 1.00 97.50 254 GLY A C 1
ATOM 1942 O O . GLY A 1 254 ? -8.372 0.327 1.566 1.00 97.50 254 GLY A O 1
ATOM 1943 N N . SER A 1 255 ? -9.498 0.278 -0.364 1.00 95.88 255 SER A N 1
ATOM 1944 C CA . SER A 1 255 ? -8.355 -0.139 -1.178 1.00 95.88 255 SER A CA 1
ATOM 1945 C C . SER A 1 255 ? -8.526 0.288 -2.635 1.00 95.88 255 SER A C 1
ATOM 1947 O O . SER A 1 255 ? -9.485 -0.090 -3.315 1.00 95.88 255 SER A O 1
ATOM 1949 N N . GLY A 1 256 ? -7.585 1.097 -3.126 1.00 90.06 256 GLY A N 1
ATOM 1950 C CA . GLY A 1 256 ? -7.689 1.722 -4.444 1.00 90.06 256 GLY A CA 1
ATOM 1951 C C . GLY A 1 256 ? -8.881 2.680 -4.513 1.00 90.06 256 GLY A C 1
ATOM 1952 O O . GLY A 1 256 ? -8.951 3.635 -3.750 1.00 90.06 256 GLY A O 1
ATOM 1953 N N . ASN A 1 257 ? -9.813 2.429 -5.432 1.00 89.56 257 ASN A N 1
ATOM 1954 C CA . ASN A 1 257 ? -11.036 3.220 -5.612 1.00 89.56 257 ASN A CA 1
ATOM 1955 C C . ASN A 1 257 ? -12.298 2.522 -5.077 1.00 89.56 257 ASN A C 1
ATOM 1957 O O . ASN A 1 257 ? -13.410 2.885 -5.462 1.00 89.56 257 ASN A O 1
ATOM 1961 N N . ARG A 1 258 ? -12.133 1.476 -4.263 1.00 96.25 258 ARG A N 1
ATOM 1962 C CA . ARG A 1 258 ? -13.238 0.742 -3.647 1.00 96.25 258 ARG A CA 1
ATOM 1963 C C . ARG A 1 258 ? -13.133 0.815 -2.138 1.00 96.25 258 ARG A C 1
ATOM 1965 O O . ARG A 1 258 ? -12.039 0.811 -1.582 1.00 96.25 258 ARG A O 1
ATOM 1972 N N . GLU A 1 259 ? -14.288 0.794 -1.500 1.00 97.38 259 GLU A N 1
ATOM 1973 C CA . GLU A 1 259 ? -14.413 0.744 -0.055 1.00 97.38 259 GLU A CA 1
ATOM 1974 C C . GLU A 1 259 ? -15.528 -0.219 0.343 1.00 97.38 259 GLU A C 1
ATOM 1976 O O . GLU A 1 259 ? -16.469 -0.465 -0.420 1.00 97.38 259 GLU A O 1
ATOM 1981 N N . VAL A 1 260 ? -15.411 -0.778 1.541 1.00 97.69 260 VAL A N 1
ATOM 1982 C CA . VAL A 1 260 ? -16.492 -1.508 2.196 1.00 97.69 260 VAL A CA 1
ATOM 1983 C C . VAL A 1 260 ? -16.740 -0.895 3.561 1.00 97.69 260 VAL A C 1
ATOM 1985 O O . VAL A 1 260 ? -15.800 -0.619 4.301 1.00 97.69 260 VAL A O 1
ATOM 1988 N N . VAL A 1 261 ? -18.015 -0.700 3.888 1.00 97.56 261 VAL A N 1
ATOM 1989 C CA . VAL A 1 261 ? -18.452 -0.132 5.163 1.00 97.56 261 VAL A CA 1
ATOM 1990 C C . VAL A 1 261 ? -19.320 -1.154 5.875 1.00 97.56 261 VAL A C 1
ATOM 1992 O O . VAL A 1 261 ? -20.237 -1.722 5.277 1.00 97.56 261 VAL A O 1
ATOM 1995 N N . PHE A 1 262 ? -19.041 -1.398 7.148 1.00 96.62 262 PHE A N 1
ATOM 1996 C CA . PHE A 1 262 ? -19.830 -2.301 7.978 1.00 96.62 262 PHE A CA 1
ATOM 1997 C C . PHE A 1 262 ? -19.771 -1.887 9.443 1.00 96.62 262 PHE A C 1
ATOM 1999 O O . PHE A 1 262 ? -18.914 -1.118 9.873 1.00 96.62 262 PHE A O 1
ATOM 2006 N N . ASP A 1 263 ? -20.709 -2.420 10.215 1.00 94.94 263 ASP A N 1
ATOM 2007 C CA . ASP A 1 263 ? -20.709 -2.251 11.654 1.00 94.94 263 ASP A CA 1
ATOM 2008 C C . ASP A 1 263 ? -19.974 -3.433 12.311 1.00 94.94 263 ASP A C 1
ATOM 2010 O O . ASP A 1 263 ? -20.309 -4.595 12.072 1.00 94.94 263 ASP A O 1
ATOM 2014 N N . TRP A 1 264 ? -18.983 -3.137 13.146 1.00 94.62 264 TRP A N 1
ATOM 2015 C CA . TRP A 1 264 ? -18.217 -4.097 13.929 1.00 94.62 264 TRP A CA 1
ATOM 2016 C C . TRP A 1 264 ? -18.674 -4.059 15.388 1.00 94.62 264 TRP A C 1
ATOM 2018 O O . TRP A 1 264 ? -18.667 -3.008 16.032 1.00 94.62 264 TRP A O 1
ATOM 2028 N N . LEU A 1 265 ? -19.119 -5.212 15.885 1.00 91.56 265 LEU A N 1
ATOM 2029 C CA . LEU A 1 265 ? -19.561 -5.397 17.262 1.00 91.56 265 LEU A CA 1
ATOM 2030 C C . LEU A 1 265 ? -18.418 -5.989 18.083 1.00 91.56 265 LEU A C 1
ATOM 2032 O O . LEU A 1 265 ? -17.835 -6.999 17.682 1.00 91.56 265 LEU A O 1
ATOM 2036 N N . LEU A 1 266 ? -18.139 -5.348 19.213 1.00 86.12 266 LEU A N 1
ATOM 2037 C CA . LEU A 1 266 ? -17.136 -5.748 20.186 1.00 86.12 266 LEU A CA 1
ATOM 2038 C C . LEU A 1 266 ? -17.800 -6.016 21.536 1.00 86.12 266 LEU A C 1
ATOM 2040 O O . LEU A 1 266 ? -18.634 -5.233 22.002 1.00 86.12 266 LEU A O 1
ATOM 2044 N N . ASP A 1 267 ? -17.358 -7.090 22.185 1.00 81.62 267 ASP A N 1
ATOM 2045 C CA . ASP A 1 267 ? -17.834 -7.488 23.517 1.00 81.62 267 ASP A CA 1
ATOM 2046 C C . ASP A 1 267 ? -17.393 -6.527 24.635 1.00 81.62 267 ASP A C 1
ATOM 2048 O O . ASP A 1 267 ? -17.935 -6.551 25.739 1.00 81.62 267 ASP A O 1
ATOM 2052 N N . GLN A 1 268 ? -16.374 -5.704 24.377 1.00 76.31 268 GLN A N 1
ATOM 2053 C CA . GLN A 1 268 ? -15.794 -4.772 25.342 1.00 76.31 268 GLN A CA 1
ATOM 2054 C C . GLN A 1 268 ? -15.578 -3.407 24.692 1.00 76.31 268 GLN A C 1
ATOM 2056 O O . GLN A 1 268 ? -15.255 -3.310 23.506 1.00 76.31 268 GLN A O 1
ATOM 2061 N N . VAL A 1 269 ? -15.729 -2.352 25.492 1.00 76.12 269 VAL A N 1
ATOM 2062 C CA . VAL A 1 269 ? -15.363 -0.993 25.085 1.00 76.12 269 VAL A CA 1
ATOM 2063 C C . VAL A 1 269 ? -13.842 -0.910 25.010 1.00 76.12 269 VAL A C 1
ATOM 2065 O O . VAL A 1 269 ? -13.152 -1.268 25.964 1.00 76.12 269 VAL A O 1
ATOM 2068 N N . VAL A 1 270 ? -13.329 -0.447 23.873 1.00 78.88 270 VAL A N 1
ATOM 2069 C CA . VAL A 1 270 ? -11.894 -0.268 23.637 1.00 78.88 270 VAL A CA 1
ATOM 2070 C C . VAL A 1 270 ? -11.627 1.153 23.164 1.00 78.88 270 VAL A C 1
ATOM 2072 O O . VAL A 1 270 ? -12.248 1.626 22.212 1.00 78.88 270 VAL A O 1
ATOM 2075 N N . ASP A 1 271 ? -10.688 1.827 23.824 1.00 77.31 271 ASP A N 1
ATOM 2076 C CA . ASP A 1 271 ? -10.270 3.183 23.447 1.00 77.31 271 ASP A CA 1
ATOM 2077 C C . ASP A 1 271 ? -9.253 3.162 22.301 1.00 77.31 271 ASP A C 1
ATOM 2079 O O . ASP A 1 271 ? -9.182 4.089 21.489 1.00 77.31 271 ASP A O 1
ATOM 2083 N N . SER A 1 272 ? -8.474 2.082 22.217 1.00 87.81 272 SER A N 1
ATOM 2084 C CA . SER A 1 272 ? -7.475 1.873 21.182 1.00 87.81 272 SER A CA 1
ATOM 2085 C C . SER A 1 272 ? -7.342 0.406 20.792 1.00 87.81 272 SER A C 1
ATOM 2087 O O . SER A 1 272 ? -7.661 -0.511 21.547 1.00 87.81 272 SER A O 1
ATOM 2089 N N . LEU A 1 273 ? -6.873 0.194 19.567 1.00 92.75 273 LEU A N 1
ATOM 2090 C CA . LEU A 1 273 ? -6.779 -1.102 18.916 1.00 92.75 273 LEU A CA 1
ATOM 2091 C C . LEU A 1 273 ? -5.335 -1.395 18.519 1.00 92.75 273 LEU A C 1
ATOM 2093 O O . LEU A 1 273 ? -4.545 -0.492 18.208 1.00 92.75 273 LEU A O 1
ATOM 2097 N N . PHE A 1 274 ? -5.007 -2.682 18.482 1.00 95.44 274 PHE A N 1
ATOM 2098 C CA . PHE A 1 274 ? -3.814 -3.153 17.799 1.00 95.44 274 PHE A CA 1
ATOM 2099 C C . PHE A 1 274 ? -4.074 -3.185 16.300 1.00 95.44 274 PHE A C 1
ATOM 2101 O O . PHE A 1 274 ? -5.192 -3.427 15.843 1.00 95.44 274 PHE A O 1
ATOM 2108 N N . PHE A 1 275 ? -3.009 -2.995 15.536 1.00 96.94 275 PHE A N 1
ATOM 2109 C CA . PHE A 1 275 ? -2.996 -3.356 14.131 1.00 96.94 275 PHE A CA 1
ATOM 2110 C C . PHE A 1 275 ? -2.029 -4.513 13.908 1.00 96.94 275 PHE A C 1
ATOM 2112 O O . PHE A 1 275 ? -1.146 -4.755 14.729 1.00 96.94 275 PHE A O 1
ATOM 2119 N N . GLY A 1 276 ? -2.201 -5.263 12.828 1.00 96.62 276 GLY A N 1
ATOM 2120 C CA . GLY A 1 276 ? -1.403 -6.454 12.590 1.00 96.62 276 GLY A CA 1
ATOM 2121 C C . GLY A 1 276 ? -1.379 -6.889 11.135 1.00 96.62 276 GLY A C 1
ATOM 2122 O O . GLY A 1 276 ? -2.229 -6.495 10.334 1.00 96.62 276 GLY A O 1
ATOM 2123 N N . CYS A 1 277 ? -0.401 -7.727 10.805 1.00 96.38 277 CYS A N 1
ATOM 2124 C CA . CYS A 1 277 ? -0.361 -8.444 9.540 1.00 96.38 277 CYS A CA 1
ATOM 2125 C C . CYS A 1 277 ? 0.100 -9.890 9.732 1.00 96.38 277 CYS A C 1
ATOM 2127 O O . CYS A 1 277 ? 0.895 -10.186 10.622 1.00 96.38 277 CYS A O 1
ATOM 2129 N N . SER A 1 278 ? -0.386 -10.790 8.886 1.00 94.56 278 SER A N 1
ATOM 2130 C CA . SER A 1 278 ? 0.151 -12.135 8.734 1.00 94.56 278 SER A CA 1
ATOM 2131 C C . SER A 1 278 ? 0.327 -12.459 7.256 1.00 94.56 278 SER A C 1
ATOM 2133 O O . SER A 1 278 ? -0.598 -12.297 6.461 1.00 94.56 278 SER A O 1
ATOM 2135 N N . PHE A 1 279 ? 1.523 -12.911 6.888 1.00 94.25 279 PHE A N 1
ATOM 2136 C CA . PHE A 1 279 ? 1.838 -13.383 5.543 1.00 94.25 279 PHE A CA 1
ATOM 2137 C C . PHE A 1 279 ? 2.461 -14.767 5.632 1.00 94.25 279 PHE A C 1
ATOM 2139 O O . PHE A 1 279 ? 3.422 -14.974 6.376 1.00 94.25 279 PHE A O 1
ATOM 2146 N N . THR A 1 280 ? 1.915 -15.712 4.875 1.00 91.81 280 THR A N 1
ATOM 2147 C CA . THR A 1 280 ? 2.371 -17.105 4.898 1.00 91.81 280 THR A CA 1
ATOM 2148 C C . THR A 1 280 ? 3.677 -17.265 4.132 1.00 91.81 280 THR A C 1
ATOM 2150 O O . THR A 1 280 ? 4.624 -17.868 4.634 1.00 91.81 280 THR A O 1
ATOM 2153 N N . HIS A 1 281 ? 3.725 -16.709 2.922 1.00 91.25 281 HIS A N 1
ATOM 2154 C CA . HIS A 1 281 ? 4.866 -16.827 2.020 1.00 91.25 281 HIS A CA 1
ATOM 2155 C C . HIS A 1 281 ? 5.782 -15.603 2.131 1.00 91.25 281 HIS A C 1
ATOM 2157 O O . HIS A 1 281 ? 5.303 -14.499 2.398 1.00 91.25 281 HIS A O 1
ATOM 2163 N N . PRO A 1 282 ? 7.095 -15.760 1.922 1.00 91.94 282 PRO A N 1
ATOM 2164 C CA . PRO A 1 282 ? 8.028 -14.639 1.910 1.00 91.94 282 PRO A CA 1
ATOM 2165 C C . PRO A 1 282 ? 7.798 -13.680 0.731 1.00 91.94 282 PRO A C 1
ATOM 2167 O O . PRO A 1 282 ? 7.067 -13.975 -0.216 1.00 91.94 282 PRO A O 1
ATOM 2170 N N . GLY A 1 283 ? 8.426 -12.503 0.804 1.00 90.81 283 GLY A N 1
ATOM 2171 C CA . GLY A 1 283 ? 8.378 -11.472 -0.244 1.00 90.81 283 GLY A CA 1
ATOM 2172 C C . GLY A 1 283 ? 7.350 -10.361 -0.009 1.00 90.81 283 GLY A C 1
ATOM 2173 O O . GLY A 1 283 ? 7.442 -9.297 -0.621 1.00 90.81 283 GLY A O 1
ATOM 2174 N N . TRP A 1 284 ? 6.413 -10.548 0.923 1.00 95.62 284 TRP A N 1
ATOM 2175 C CA . TRP A 1 284 ? 5.497 -9.488 1.345 1.00 95.62 284 TRP A CA 1
ATOM 2176 C C . TRP A 1 284 ? 6.210 -8.431 2.190 1.00 95.62 284 TRP A C 1
ATOM 2178 O O . TRP A 1 284 ? 6.945 -8.759 3.124 1.00 95.62 284 TRP A O 1
ATOM 2188 N N . LYS A 1 285 ? 5.964 -7.152 1.885 1.00 96.94 285 LYS A N 1
ATOM 2189 C CA . LYS A 1 285 ? 6.508 -6.007 2.625 1.00 96.94 285 LYS A CA 1
ATOM 2190 C C . LYS A 1 285 ? 5.451 -4.922 2.819 1.00 96.94 285 LYS A C 1
ATOM 2192 O O . LYS A 1 285 ? 5.041 -4.273 1.853 1.00 96.94 285 LYS A O 1
ATOM 2197 N N . ALA A 1 286 ? 5.065 -4.686 4.069 1.00 97.31 286 ALA A N 1
ATOM 2198 C CA . ALA A 1 286 ? 4.035 -3.725 4.453 1.00 97.31 286 ALA A CA 1
ATOM 2199 C C . ALA A 1 286 ? 4.637 -2.551 5.238 1.00 97.31 286 ALA A C 1
ATOM 2201 O O . ALA A 1 286 ? 5.331 -2.740 6.237 1.00 97.31 286 ALA A O 1
ATOM 2202 N N . LEU A 1 287 ? 4.366 -1.333 4.775 1.00 96.94 287 LEU A N 1
ATOM 2203 C CA . LEU A 1 287 ? 4.656 -0.076 5.463 1.00 96.94 287 LEU A CA 1
ATOM 2204 C C . LEU A 1 287 ? 3.377 0.411 6.146 1.00 96.94 287 LEU A C 1
ATOM 2206 O O . LEU A 1 287 ? 2.340 0.446 5.494 1.00 96.94 287 LEU A O 1
ATOM 2210 N N . VAL A 1 288 ? 3.454 0.799 7.417 1.00 96.31 288 VAL A N 1
ATOM 2211 C CA . VAL A 1 288 ? 2.342 1.410 8.158 1.00 96.31 288 VAL A CA 1
ATOM 2212 C C . VAL A 1 288 ? 2.566 2.913 8.343 1.00 96.31 288 VAL A C 1
ATOM 2214 O O . VAL A 1 288 ? 3.703 3.347 8.573 1.00 96.31 288 VAL A O 1
ATOM 2217 N N . PHE A 1 289 ? 1.479 3.678 8.233 1.00 87.38 289 PHE A N 1
ATOM 2218 C CA . PHE A 1 289 ? 1.381 5.110 8.514 1.00 87.38 289 PHE A CA 1
ATOM 2219 C C . PHE A 1 289 ? 0.344 5.364 9.605 1.00 87.38 289 PHE A C 1
ATOM 2221 O O . PHE A 1 289 ? -0.723 4.703 9.575 1.00 87.38 289 PHE A O 1
#

Sequence (289 aa):
IIFHNIAVLIKCFDKINAALVRGSASQTREALQRHFQELQTAVSRLLTERLNTLLQEVDNIELDSVSPLDDCQKLIEHGVSTADELLREGEAAIRCGINENEDKLGSFTKKAPFIKQWLPGMDGYILSSRKNIAMRNDSSPGHGGVLYSSSPTYFCGQTLTFKITAAGQTEKRDSLGVCADSRTDTDSLQRDQAVCISTNGAVFVNGKEMTNQLPAITVGSSVTFDMEVVNLFPVSNNNNPSDGGNFKLRVTIGSGNREVVFDWLLDQVVDSLFFGCSFTHPGWKALVF

Nearest PDB structures (foldseek):
  6rpx-assembly1_A  TM=9.695E-01  e=1.987E-23  Mus musculus
  6rpz-assembly1_A  TM=9.597E-01  e=1.454E-22  Mus musculus
  6rpy-assembly1_A  TM=9.628E-01  e=2.773E-22  Mus musculus
  4qt6-assembly1_A  TM=6.830E-01  e=9.007E-07  Homo sapiens
  6kiw-assembly1_T  TM=6.114E-01  e=9.806E-04  Homo sapiens

Radius of gyration: 38.37 Å; Cα contacts (8 Å, |Δi|>4): 466; chains: 1; bounding box: 77×50×140 Å

pLDDT: mean 85.2, std 14.86, range [40.69, 98.44]

Mean predicted aligned error: 15.57 Å

Secondary structure (DSSP, 8-state):
-HHHHHHHHHHHHHHHHHHHHHHHHHHHHHHHHHHHHHHHHHHHHHHHHHHHHHHHHHHHHHHHHHHHHHHHHHHHHHHHHHHHHHHHHHHHHHHT-GGGHHHHHHHHHHHS-----BPTT-TTEEE-TTS-EEEE-TT--S----EEBSS--B-TT-EEEEEEEE-----TT-EEEEESS--TT-S-S-STTEEEE-TTS-EEETTEEPS--PPPP-TT-EEEEEEEEEE-------S-TT--PPEEEEEEEEETTEEEEEEEEESS--S-BEEEEE-SSTT-EEEE-